Protein AF-A0AAV7NDM8-F1 (afdb_monomer_lite)

Organism: Pleurodeles waltl (NCBI:txid8319)

Sequence (235 aa):
MPGGRSSHKNSGKPARQLLFSEALLQTKGAPPTLAAQPSATHHDMADSAQESTMDCVLQEISAVGRRLEGMDSAMVSLTAETKSIRMEIASFQTRVLGLEQLGSKVEAHASSFQERAQELLFLRSKLTDLEDRSRRDNVRFIGFPENIEGESLHRFLRDTLPRLTGITFEPPLEFQRAHRLGPRRPGTDIRPIVYSLPSSPYTSPPTYTESTYTRSLPAGWTHNSNIGRLLQGNQ

Structure (mmCIF, N/CA/C/O backbone):
data_AF-A0AAV7NDM8-F1
#
_entry.id   AF-A0AAV7NDM8-F1
#
loop_
_atom_site.group_PDB
_atom_site.id
_atom_site.type_symbol
_atom_site.label_atom_id
_atom_site.label_alt_id
_atom_site.label_comp_id
_atom_site.label_asym_id
_atom_site.label_entity_id
_atom_site.label_seq_id
_atom_site.pdbx_PDB_ins_code
_atom_site.Cartn_x
_atom_site.Cartn_y
_atom_site.Cartn_z
_atom_site.occupancy
_atom_site.B_iso_or_equiv
_atom_site.auth_seq_id
_atom_site.auth_comp_id
_atom_site.auth_asym_id
_atom_site.auth_atom_id
_atom_site.pdbx_PDB_model_num
ATOM 1 N N . MET A 1 1 ? -52.342 -2.709 -20.274 1.00 43.53 1 MET A N 1
ATOM 2 C CA . MET A 1 1 ? -52.655 -3.348 -18.979 1.00 43.53 1 MET A CA 1
ATOM 3 C C . MET A 1 1 ? -51.798 -2.704 -17.893 1.00 43.53 1 MET A C 1
ATOM 5 O O . MET A 1 1 ? -50.602 -2.962 -17.877 1.00 43.53 1 MET A O 1
ATOM 9 N N . PRO A 1 2 ? -52.358 -1.798 -17.073 1.00 48.53 2 PRO A N 1
ATOM 10 C CA . PRO A 1 2 ? -51.717 -1.236 -15.884 1.00 48.53 2 PRO A CA 1
ATOM 11 C C . PRO A 1 2 ? -52.275 -1.863 -14.586 1.00 48.53 2 PRO A C 1
ATOM 13 O O . PRO A 1 2 ? -53.403 -2.346 -14.569 1.00 48.53 2 PRO A O 1
ATOM 16 N N . GLY A 1 3 ? -51.520 -1.792 -13.486 1.00 35.50 3 GLY A N 1
ATOM 17 C CA . GLY A 1 3 ? -51.991 -2.111 -12.126 1.00 35.50 3 GLY A CA 1
ATOM 18 C C . GLY A 1 3 ? -50.861 -2.693 -11.265 1.00 35.50 3 GLY A C 1
ATOM 19 O O . GLY A 1 3 ? -50.191 -3.611 -11.703 1.00 35.50 3 GLY A O 1
ATOM 20 N N . GLY A 1 4 ? -50.547 -2.214 -10.064 1.00 37.75 4 GLY A N 1
ATOM 21 C CA . GLY A 1 4 ? -51.230 -1.237 -9.234 1.00 37.75 4 GLY A CA 1
ATOM 22 C C . GLY A 1 4 ? -50.294 -0.657 -8.171 1.00 37.75 4 GLY A C 1
ATOM 23 O O . GLY A 1 4 ? -49.279 -1.237 -7.796 1.00 37.75 4 GLY A O 1
ATOM 24 N N . ARG A 1 5 ? -50.667 0.544 -7.733 1.00 41.78 5 ARG A N 1
ATOM 25 C CA . ARG A 1 5 ? -50.110 1.293 -6.607 1.00 41.78 5 ARG A CA 1
ATOM 26 C C . ARG A 1 5 ? -50.511 0.635 -5.285 1.00 41.78 5 ARG A C 1
ATOM 28 O O . ARG A 1 5 ? -51.633 0.153 -5.171 1.00 41.78 5 ARG A O 1
ATOM 35 N N . SER A 1 6 ? -49.690 0.797 -4.250 1.00 43.91 6 SER A N 1
ATOM 36 C CA . SER A 1 6 ? -50.209 0.944 -2.888 1.00 43.91 6 SER A CA 1
ATOM 37 C C . SER A 1 6 ? -49.439 2.031 -2.143 1.00 43.91 6 SER A C 1
ATOM 39 O O . SER A 1 6 ? -48.222 1.978 -1.992 1.00 43.91 6 SER A O 1
ATOM 41 N N . SER A 1 7 ? -50.187 3.060 -1.750 1.00 40.53 7 SER A N 1
ATOM 42 C CA . SER A 1 7 ? -49.797 4.169 -0.884 1.00 40.53 7 SER A CA 1
ATOM 43 C C . SER A 1 7 ? -50.123 3.826 0.564 1.00 40.53 7 SER A C 1
ATOM 45 O O . SER A 1 7 ? -51.248 3.408 0.797 1.00 40.53 7 SER A O 1
ATOM 47 N N . HIS A 1 8 ? -49.256 4.151 1.526 1.00 39.31 8 HIS A N 1
ATOM 48 C CA . HIS A 1 8 ? -49.606 4.472 2.927 1.00 39.31 8 HIS A CA 1
ATOM 49 C C . HIS A 1 8 ? -48.626 5.573 3.385 1.00 39.31 8 HIS A C 1
ATOM 51 O O . HIS A 1 8 ? -47.429 5.336 3.471 1.00 39.31 8 HIS A O 1
ATOM 57 N N . LYS A 1 9 ? -48.994 6.857 3.273 1.00 41.88 9 LYS A N 1
ATOM 58 C CA . LYS A 1 9 ? -49.616 7.737 4.290 1.00 41.88 9 LYS A CA 1
ATOM 59 C C . LYS A 1 9 ? -48.803 7.915 5.588 1.00 41.88 9 LYS A C 1
ATOM 61 O O . LYS A 1 9 ? -48.808 7.056 6.454 1.00 41.88 9 LYS A O 1
ATOM 66 N N . ASN A 1 10 ? -48.186 9.102 5.670 1.00 35.22 10 ASN A N 1
ATOM 67 C CA . ASN A 1 10 ? -48.024 10.015 6.813 1.00 35.22 10 ASN A CA 1
ATOM 68 C C . ASN A 1 10 ? -48.324 9.486 8.224 1.00 35.22 10 ASN A C 1
ATOM 70 O O . ASN A 1 10 ? -49.464 9.147 8.513 1.00 35.22 10 ASN A O 1
ATOM 74 N N . SER A 1 11 ? -47.412 9.764 9.159 1.00 37.59 11 SER A N 1
ATOM 75 C CA . SER A 1 11 ? -47.560 10.964 10.003 1.00 37.59 11 SER A CA 1
ATOM 76 C C . SER A 1 11 ? -46.362 11.127 10.936 1.00 37.59 11 SER A C 1
ATOM 78 O O . SER A 1 11 ? -46.101 10.259 11.767 1.00 37.59 11 SER A O 1
ATOM 80 N N . GLY A 1 12 ? -45.671 12.262 10.829 1.00 39.38 12 GLY A N 1
ATOM 81 C CA . GLY A 1 12 ? -44.779 12.729 11.881 1.00 39.38 12 GLY A CA 1
ATOM 82 C C . GLY A 1 12 ? -45.563 13.033 13.157 1.00 39.38 12 GLY A C 1
ATOM 83 O O . GLY A 1 12 ? -46.676 13.560 13.105 1.00 39.38 12 GLY A O 1
ATOM 84 N N . LYS A 1 13 ? -44.966 12.720 14.306 1.00 44.12 13 LYS A N 1
ATOM 85 C CA . LYS A 1 13 ? -45.339 13.307 15.593 1.00 44.12 13 LYS A CA 1
ATOM 86 C C . LYS A 1 13 ? -44.065 13.724 16.335 1.00 44.12 13 LYS A C 1
ATOM 88 O O . LYS A 1 13 ? -43.151 12.908 16.435 1.00 44.12 13 LYS A O 1
ATOM 93 N N . PRO A 1 14 ? -43.991 14.977 16.813 1.00 43.12 14 PRO A N 1
ATOM 94 C CA . PRO A 1 14 ? -42.848 15.501 17.541 1.00 43.12 14 PRO A CA 1
ATOM 95 C C . PRO A 1 14 ? -42.921 15.181 19.040 1.00 43.12 14 PRO A C 1
ATOM 97 O O . PRO A 1 14 ? -43.962 14.786 19.572 1.00 43.12 14 PRO A O 1
ATOM 100 N N . ALA A 1 15 ? -41.776 15.393 19.689 1.00 43.66 15 ALA A N 1
ATOM 101 C CA . ALA A 1 15 ? -41.533 15.332 21.122 1.00 43.66 15 ALA A CA 1
ATOM 102 C C . ALA A 1 15 ? -42.652 15.979 21.958 1.00 43.66 15 ALA A C 1
ATOM 104 O O . ALA A 1 15 ? -43.051 17.118 21.709 1.00 43.66 15 ALA A O 1
ATOM 105 N N . ARG A 1 16 ? -43.120 15.265 22.988 1.00 40.62 16 ARG A N 1
ATOM 106 C CA . ARG A 1 16 ? -43.981 15.822 24.035 1.00 40.62 16 ARG A CA 1
ATOM 107 C C . ARG A 1 16 ? -43.181 16.002 25.318 1.00 40.62 16 ARG A C 1
ATOM 109 O O . ARG A 1 16 ? -42.725 15.038 25.923 1.00 40.62 16 ARG A O 1
ATOM 116 N N . GLN A 1 17 ? -43.031 17.274 25.668 1.00 41.19 17 GLN A N 1
ATOM 117 C CA . GLN A 1 17 ? -42.567 17.808 26.941 1.00 41.19 17 GLN A CA 1
ATOM 118 C C . GLN A 1 17 ? -43.332 17.188 28.116 1.00 41.19 17 GLN A C 1
ATOM 120 O O . GLN A 1 17 ? -44.559 17.093 28.087 1.00 41.19 17 GLN A O 1
ATOM 125 N N . LEU A 1 18 ? -42.594 16.814 29.159 1.00 43.03 18 LEU A N 1
ATOM 126 C CA . LEU A 1 18 ? -43.138 16.526 30.480 1.00 43.03 18 LEU A CA 1
ATOM 127 C C . LEU A 1 18 ? -43.357 17.862 31.202 1.00 43.03 18 LEU A C 1
ATOM 129 O O . LEU A 1 18 ? -42.396 18.535 31.565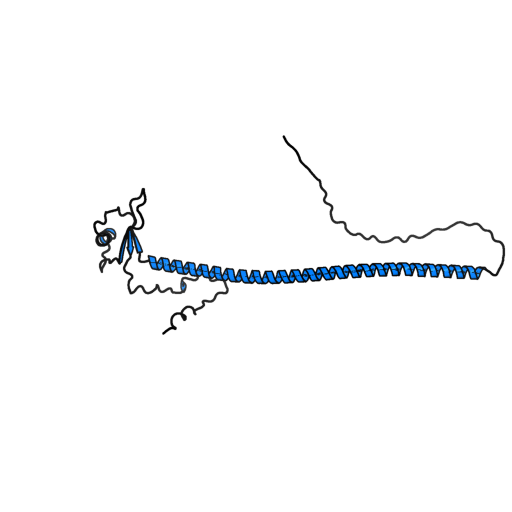 1.00 43.03 18 LEU A O 1
ATOM 133 N N . LEU A 1 19 ? -44.619 18.246 31.384 1.00 39.28 19 LEU A N 1
ATOM 134 C CA . LEU A 1 19 ? -45.040 19.292 32.314 1.00 39.28 19 LEU A CA 1
ATOM 135 C C . LEU A 1 19 ? -45.737 18.598 33.487 1.00 39.28 19 LEU A C 1
ATOM 137 O O . LEU A 1 19 ? -46.829 18.058 33.327 1.00 39.28 19 LEU A O 1
ATOM 141 N N . PHE A 1 20 ? -45.084 18.584 34.646 1.00 34.47 20 PHE A N 1
ATOM 142 C CA . PHE A 1 20 ? -45.714 18.260 35.924 1.00 34.47 20 PHE A CA 1
ATOM 143 C C . PHE A 1 20 ? -46.275 19.569 36.486 1.00 34.47 20 PHE A C 1
ATOM 145 O O . PHE A 1 20 ? -45.511 20.496 36.750 1.00 34.47 20 PHE A O 1
ATOM 152 N N . SER A 1 21 ? -47.599 19.671 36.609 1.00 38.16 21 SER A N 1
ATOM 153 C CA . SER A 1 21 ? -48.271 20.815 37.228 1.00 38.16 21 SER A CA 1
ATOM 154 C C . SER A 1 21 ? -48.671 20.504 38.667 1.00 38.16 21 SER A C 1
ATOM 156 O O . SER A 1 21 ? -49.247 19.459 38.966 1.00 38.16 21 SER A O 1
ATOM 158 N N . GLU A 1 22 ? -48.344 21.467 39.513 1.00 35.31 22 GLU A N 1
ATOM 159 C CA . GLU A 1 22 ? -48.543 21.583 40.949 1.00 35.31 22 GLU A CA 1
ATOM 160 C C . GLU A 1 22 ? -50.007 21.912 41.327 1.00 35.31 22 GLU A C 1
ATOM 162 O O . GLU A 1 22 ? -50.731 22.527 40.547 1.00 35.31 22 GLU A O 1
ATOM 167 N N . ALA A 1 23 ? -50.361 21.574 42.574 1.00 35.81 23 ALA A N 1
ATOM 168 C CA . ALA A 1 23 ? -51.402 22.164 43.431 1.00 35.81 23 ALA A CA 1
ATOM 169 C C . ALA A 1 23 ? -52.905 21.924 43.147 1.00 35.81 23 ALA A C 1
ATOM 171 O O . ALA A 1 23 ? -53.469 22.400 42.167 1.00 35.81 23 ALA A O 1
ATOM 172 N N . LEU A 1 24 ? -53.602 21.372 44.158 1.00 33.44 24 LEU A N 1
ATOM 173 C CA . LEU A 1 24 ? -54.876 21.940 44.624 1.00 33.44 24 LEU A CA 1
ATOM 174 C C . LEU A 1 24 ? -55.158 21.589 46.103 1.00 33.44 24 LEU A C 1
ATOM 176 O O . LEU A 1 24 ? -55.520 20.466 46.444 1.00 33.44 24 LEU A O 1
ATOM 180 N N . LEU A 1 25 ? -55.014 22.589 46.975 1.00 44.78 25 LEU A N 1
ATOM 181 C CA . LEU A 1 25 ? -55.728 22.711 48.248 1.00 44.78 25 LEU A CA 1
ATOM 182 C C . LEU A 1 25 ? -56.995 23.523 47.970 1.00 44.78 25 LEU A C 1
ATOM 184 O O . LEU A 1 25 ? -56.895 24.601 47.384 1.00 44.78 25 LEU A O 1
ATOM 188 N N . GLN A 1 26 ? -58.157 23.077 48.446 1.00 37.06 26 GLN A N 1
ATOM 189 C CA . GLN A 1 26 ? -59.315 23.956 48.602 1.00 37.06 26 GLN A CA 1
ATOM 190 C C . GLN A 1 26 ? -60.173 23.551 49.797 1.00 37.06 26 GLN A C 1
ATOM 192 O O . GLN A 1 26 ? -60.376 22.381 50.106 1.00 37.06 26 GLN A O 1
ATOM 197 N N . THR A 1 27 ? -60.599 24.592 50.497 1.00 41.53 27 THR A N 1
ATOM 198 C CA . THR A 1 27 ? -61.272 24.620 51.787 1.00 41.53 27 THR A CA 1
ATOM 199 C C . THR A 1 27 ? -62.759 24.954 51.603 1.00 41.53 27 THR A C 1
ATOM 201 O O . THR A 1 27 ? -63.140 25.511 50.574 1.00 41.53 27 THR A O 1
ATOM 204 N N . LYS A 1 28 ? -63.523 24.783 52.700 1.00 33.81 28 LYS A N 1
ATOM 205 C CA . LYS A 1 28 ? -64.607 25.671 53.197 1.00 33.81 28 LYS A CA 1
ATOM 206 C C . LYS A 1 28 ? -66.080 25.270 52.935 1.00 33.81 28 LYS A C 1
ATOM 208 O O . LYS A 1 28 ? -66.512 25.185 51.795 1.00 33.81 28 LYS A O 1
ATOM 213 N N . GLY A 1 29 ? -66.871 25.226 54.026 1.00 32.53 29 GLY A N 1
ATOM 214 C CA . GLY A 1 29 ? -68.300 25.615 54.053 1.00 32.53 29 GLY A CA 1
ATOM 215 C C . GLY A 1 29 ? -69.292 24.654 54.746 1.00 32.53 29 GLY A C 1
ATOM 216 O O . GLY A 1 29 ? -69.508 23.555 54.262 1.00 32.53 29 GLY A O 1
ATOM 217 N N . ALA A 1 30 ? -69.950 25.107 55.823 1.00 33.97 30 ALA A N 1
ATOM 218 C CA . ALA A 1 30 ? -71.084 24.496 56.568 1.00 33.97 30 ALA A CA 1
ATOM 219 C C . ALA A 1 30 ? -72.256 25.525 56.657 1.00 33.97 30 ALA A C 1
ATOM 221 O O . ALA A 1 30 ? -72.004 26.659 56.239 1.00 33.97 30 ALA A O 1
ATOM 222 N N . PRO A 1 31 ? -73.422 25.325 57.343 1.00 59.59 31 PRO A N 1
ATOM 223 C CA . PRO A 1 31 ? -74.374 24.200 57.561 1.00 59.59 31 PRO A CA 1
ATOM 224 C C . PRO A 1 31 ? -75.850 24.602 57.164 1.00 59.59 31 PRO A C 1
ATOM 226 O O . PRO A 1 31 ? -75.995 25.572 56.417 1.00 59.59 31 PRO A O 1
ATOM 229 N N . PRO A 1 32 ? -76.954 23.924 57.610 1.00 50.56 32 PRO A N 1
ATOM 230 C CA . PRO A 1 32 ? -77.637 24.354 58.854 1.00 50.56 32 PRO A CA 1
ATOM 231 C C . PRO A 1 32 ? -78.388 23.285 59.713 1.00 50.56 32 PRO A C 1
ATOM 233 O O . PRO A 1 32 ? -78.672 22.165 59.307 1.00 50.56 32 PRO A O 1
ATOM 236 N N . THR A 1 33 ? -78.696 23.763 60.925 1.00 36.22 33 THR A N 1
ATOM 237 C CA . THR A 1 33 ? -79.413 23.353 62.158 1.00 36.22 33 THR A CA 1
ATOM 238 C C . THR A 1 33 ? -80.788 22.650 62.083 1.00 36.22 33 THR A C 1
ATOM 240 O O . THR A 1 33 ? -81.654 23.120 61.354 1.00 36.22 33 THR A O 1
ATOM 243 N N . LEU A 1 34 ? -81.060 21.677 62.983 1.00 33.22 34 LEU A N 1
ATOM 244 C CA . LEU A 1 34 ? -82.181 21.689 63.965 1.00 33.22 34 LEU A CA 1
ATOM 245 C C . LEU A 1 34 ? -82.166 20.486 64.934 1.00 33.22 34 LEU A C 1
ATOM 247 O O . LEU A 1 34 ? -81.683 19.405 64.623 1.00 33.22 34 LEU A O 1
ATOM 251 N N . ALA A 1 35 ? -82.649 20.757 66.145 1.00 34.19 35 ALA A N 1
ATOM 252 C CA . ALA A 1 35 ? -82.434 20.037 67.394 1.00 34.19 35 ALA A CA 1
ATOM 253 C C . ALA A 1 35 ? -83.427 18.896 67.674 1.00 34.19 35 ALA A C 1
ATOM 255 O O . ALA A 1 35 ? -84.591 19.001 67.301 1.00 34.19 35 ALA A O 1
ATOM 256 N N . ALA A 1 36 ? -82.989 17.897 68.452 1.00 32.22 36 ALA A N 1
ATOM 257 C CA . ALA A 1 36 ? -83.784 17.202 69.476 1.00 32.22 36 ALA A CA 1
ATOM 258 C C . ALA A 1 36 ? -82.885 16.248 70.296 1.00 32.22 36 ALA A C 1
ATOM 260 O O . ALA A 1 36 ? -82.286 15.332 69.742 1.00 32.22 36 ALA A O 1
ATOM 261 N N . GLN A 1 37 ? -82.807 16.448 71.615 1.00 35.28 37 GLN A N 1
ATOM 262 C CA . GLN A 1 37 ? -82.485 15.392 72.590 1.00 35.28 37 GLN A CA 1
ATOM 263 C C . GLN A 1 37 ? -83.801 14.920 73.235 1.00 35.28 37 GLN A C 1
ATOM 265 O O . GLN A 1 37 ? -84.759 15.698 73.279 1.00 35.28 37 GLN A O 1
ATOM 270 N N . PRO A 1 38 ? -83.856 13.685 73.763 1.00 44.50 38 PRO A N 1
ATOM 271 C CA . PRO A 1 38 ? -83.725 13.578 75.217 1.00 44.50 38 PRO A CA 1
ATOM 272 C C . PRO A 1 38 ? -82.896 12.376 75.718 1.00 44.50 38 PRO A C 1
ATOM 274 O O . PRO A 1 38 ? -82.966 11.272 75.196 1.00 44.50 38 PRO A O 1
ATOM 277 N N . SER A 1 39 ? -82.184 12.642 76.816 1.00 31.95 39 SER A N 1
ATOM 278 C CA . SER A 1 39 ? -82.134 11.835 78.047 1.00 31.95 39 SER A CA 1
ATOM 279 C C . SER A 1 39 ? -81.567 10.404 78.033 1.00 31.95 39 SER A C 1
ATOM 281 O O . SER A 1 39 ? -82.275 9.428 77.828 1.00 31.95 39 SER A O 1
ATOM 283 N N . ALA A 1 40 ? -80.307 10.330 78.471 1.00 36.25 40 ALA A N 1
ATOM 284 C CA . ALA A 1 40 ? -79.800 9.492 79.566 1.00 36.25 40 ALA A CA 1
ATOM 285 C C . ALA A 1 40 ? -80.129 7.982 79.598 1.00 36.25 40 ALA A C 1
ATOM 287 O O . ALA A 1 40 ? -81.069 7.548 80.256 1.00 36.25 40 ALA A O 1
ATOM 288 N N . THR A 1 41 ? -79.167 7.189 79.123 1.00 38.47 41 THR A N 1
ATOM 289 C CA . THR A 1 41 ? -78.639 6.025 79.857 1.00 38.47 41 THR A CA 1
ATOM 290 C C . THR A 1 41 ? -77.115 6.104 79.838 1.00 38.47 41 THR A C 1
ATOM 292 O O . THR A 1 41 ? -76.486 6.222 78.791 1.00 38.47 41 THR A O 1
ATOM 295 N N . HIS A 1 42 ? -76.530 6.143 81.027 1.00 44.78 42 HIS A N 1
ATOM 296 C CA . HIS A 1 42 ? -75.179 6.607 81.308 1.00 44.78 42 HIS A CA 1
ATOM 297 C C . HIS A 1 42 ? -74.304 5.396 81.675 1.00 44.78 42 HIS A C 1
ATOM 299 O O . HIS A 1 42 ? -74.069 5.196 82.861 1.00 44.78 42 HIS A O 1
ATOM 305 N N . HIS A 1 43 ? -73.863 4.575 80.703 1.00 42.25 43 HIS A N 1
ATOM 306 C CA . HIS A 1 43 ? -72.710 3.661 80.901 1.00 42.25 43 HIS A CA 1
ATOM 307 C C . HIS A 1 43 ? -72.016 3.066 79.647 1.00 42.25 43 HIS A C 1
ATOM 309 O O . HIS A 1 43 ? -70.889 2.621 79.804 1.00 42.25 43 HIS A O 1
ATOM 315 N N . ASP A 1 44 ? -72.566 3.136 78.421 1.00 44.59 44 ASP A N 1
ATOM 316 C CA . ASP A 1 44 ? -71.985 2.408 77.254 1.00 44.59 44 ASP A CA 1
ATOM 317 C C . ASP A 1 44 ? -71.223 3.256 76.202 1.00 44.59 44 ASP A C 1
ATOM 319 O O . ASP A 1 44 ? -70.666 2.723 75.248 1.00 44.59 44 ASP A O 1
ATOM 323 N N . MET A 1 45 ? -71.165 4.587 76.330 1.00 51.00 45 MET A N 1
ATOM 324 C CA . MET A 1 45 ? -70.643 5.473 75.261 1.00 51.00 45 MET A CA 1
ATOM 325 C C . MET A 1 45 ? -69.107 5.626 75.220 1.00 51.00 45 MET A C 1
ATOM 327 O O . MET A 1 45 ? -68.574 6.169 74.253 1.00 51.00 45 MET A O 1
ATOM 331 N N . ALA A 1 46 ? -68.387 5.198 76.263 1.00 53.09 46 ALA A N 1
ATOM 332 C CA . ALA A 1 46 ? -66.921 5.275 76.302 1.00 53.09 46 ALA A CA 1
ATOM 333 C C . ALA A 1 46 ? -66.259 4.085 75.584 1.00 53.09 46 ALA A C 1
ATOM 335 O O . ALA A 1 46 ? -65.251 4.270 74.903 1.00 53.09 46 ALA A O 1
ATOM 336 N N . ASP A 1 47 ? -66.879 2.903 75.658 1.00 51.09 47 ASP A N 1
ATOM 337 C CA . ASP A 1 47 ? -66.355 1.665 75.072 1.00 51.09 47 ASP A CA 1
ATOM 338 C C . ASP A 1 47 ? -66.500 1.667 73.536 1.00 51.09 47 ASP A C 1
ATOM 340 O O . ASP A 1 47 ? -65.546 1.379 72.818 1.00 51.09 47 ASP A O 1
ATOM 344 N N . SER A 1 48 ? -67.626 2.164 72.997 1.00 55.97 48 SER A N 1
ATOM 345 C CA . SER A 1 48 ? -67.855 2.261 71.541 1.00 55.97 48 SER A CA 1
ATOM 346 C C . SER A 1 48 ? -66.953 3.283 70.829 1.00 55.97 48 SER A C 1
ATOM 348 O O . SER A 1 48 ? -66.672 3.163 69.636 1.00 55.97 48 SER A O 1
ATOM 350 N N . ALA A 1 49 ? -66.509 4.326 71.540 1.00 59.62 49 ALA A N 1
ATOM 351 C CA . ALA A 1 49 ? -65.573 5.316 71.007 1.00 59.62 49 ALA A CA 1
ATOM 352 C C . ALA A 1 49 ? -64.134 4.775 70.994 1.00 59.62 49 ALA A C 1
ATOM 354 O O . ALA A 1 49 ? -63.396 5.022 70.039 1.00 59.62 49 ALA A O 1
ATOM 355 N N . GLN A 1 50 ? -63.750 3.997 72.013 1.00 60.69 50 GLN A N 1
ATOM 356 C CA . GLN A 1 50 ? -62.467 3.294 72.045 1.00 60.69 50 GLN A CA 1
ATOM 357 C C . GLN A 1 50 ? -62.405 2.191 70.974 1.00 60.69 50 GLN A C 1
ATOM 359 O O . GLN A 1 50 ? -61.398 2.093 70.270 1.00 60.69 50 GLN A O 1
ATOM 364 N N . GLU A 1 51 ? -63.496 1.450 70.764 1.00 60.25 51 GLU A N 1
ATOM 365 C CA . GLU A 1 51 ? -63.629 0.427 69.716 1.00 60.25 51 GLU A CA 1
ATOM 366 C C . GLU A 1 51 ? -63.525 1.037 68.301 1.00 60.25 51 GLU A C 1
ATOM 368 O O . GLU A 1 51 ? -62.735 0.577 67.478 1.00 60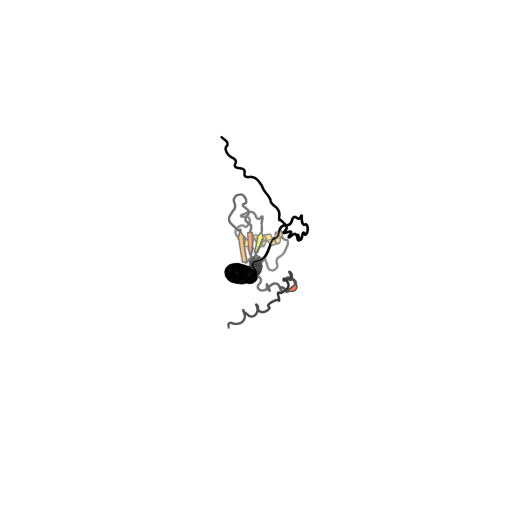.25 51 GLU A O 1
ATOM 373 N N . SER A 1 52 ? -64.177 2.183 68.056 1.00 77.00 52 SER A N 1
ATOM 374 C CA . SER A 1 52 ? -64.062 2.942 66.797 1.00 77.00 52 SER A CA 1
ATOM 375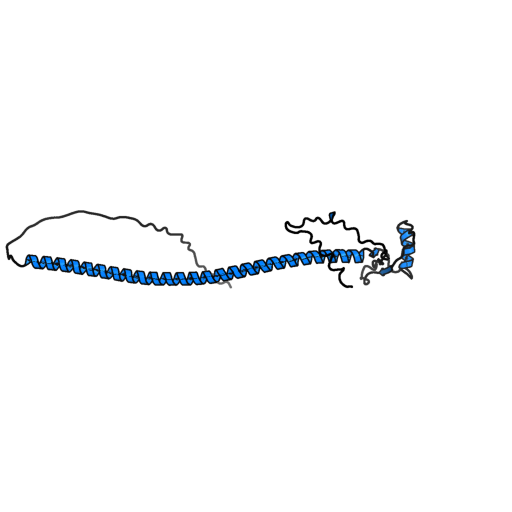 C C . SER A 1 52 ? -62.646 3.474 66.521 1.00 77.00 52 SER A C 1
ATOM 377 O O . SER A 1 52 ? -62.183 3.452 65.376 1.00 77.00 52 SER A O 1
ATOM 379 N N . THR A 1 53 ? -61.930 3.952 67.546 1.00 82.31 53 THR A N 1
ATOM 380 C CA . THR A 1 53 ? -60.533 4.388 67.380 1.00 82.31 53 THR A CA 1
ATOM 381 C C . THR A 1 53 ? -59.584 3.222 67.112 1.00 82.31 53 THR A C 1
ATOM 383 O O . THR A 1 53 ? -58.664 3.370 66.307 1.00 82.31 53 THR A O 1
ATOM 386 N N . MET A 1 54 ? -59.824 2.058 67.725 1.00 85.38 54 MET A N 1
ATOM 387 C CA . MET A 1 54 ? -59.066 0.833 67.462 1.00 85.38 54 MET A CA 1
ATOM 388 C C . MET A 1 54 ? -59.252 0.376 66.009 1.00 85.38 54 MET A C 1
ATOM 390 O O . MET A 1 54 ? -58.264 0.105 65.326 1.00 85.38 54 MET A O 1
ATOM 394 N N . ASP A 1 55 ? -60.490 0.375 65.506 1.00 85.75 55 ASP A N 1
ATOM 395 C CA . ASP A 1 55 ? -60.800 0.031 64.113 1.00 85.75 55 ASP A CA 1
ATOM 396 C C . ASP A 1 55 ? -60.117 0.974 63.113 1.00 85.75 55 ASP A C 1
ATOM 398 O O . ASP A 1 55 ? -59.562 0.528 62.106 1.00 85.75 55 ASP A O 1
ATOM 402 N N . CYS A 1 56 ? -60.076 2.275 63.415 1.00 88.12 56 CYS A N 1
ATOM 403 C CA . CYS A 1 56 ? -59.369 3.264 62.600 1.00 88.12 56 CYS A CA 1
ATOM 404 C C . CYS A 1 56 ? -57.854 2.981 62.536 1.00 88.12 56 CYS A C 1
ATOM 406 O O . CYS A 1 56 ? -57.254 2.992 61.458 1.00 88.12 56 CYS A O 1
ATOM 408 N N . VAL A 1 57 ? -57.236 2.652 63.675 1.00 89.81 57 VAL A N 1
ATOM 409 C CA . VAL A 1 57 ? -55.809 2.296 63.748 1.00 89.81 57 VAL A CA 1
ATOM 410 C C . VAL A 1 57 ? -55.522 0.989 63.001 1.00 89.81 57 VAL A C 1
ATOM 412 O O . VAL A 1 57 ? -54.551 0.918 62.248 1.00 89.81 57 VAL A O 1
ATOM 415 N N . LEU A 1 58 ? -56.370 -0.034 63.139 1.00 90.75 58 LEU A N 1
ATOM 416 C CA . LEU A 1 58 ? -56.246 -1.289 62.386 1.00 90.75 58 LEU A CA 1
ATOM 417 C C . LEU A 1 58 ? -56.374 -1.057 60.874 1.00 90.75 58 LEU A C 1
ATOM 419 O O . LEU A 1 58 ? -55.633 -1.649 60.081 1.00 90.75 58 LEU A O 1
ATOM 423 N N . GLN A 1 59 ? -57.263 -0.152 60.463 1.00 91.00 59 GLN A N 1
ATOM 424 C CA . GLN A 1 59 ? -57.425 0.226 59.066 1.00 91.00 59 GLN A CA 1
ATOM 425 C C . GLN A 1 59 ? -56.184 0.948 58.520 1.00 91.00 59 GLN A C 1
ATOM 427 O O . GLN A 1 59 ? -55.736 0.610 57.419 1.00 91.00 59 GLN A O 1
ATOM 432 N N . GLU A 1 60 ? -55.578 1.863 59.280 1.00 92.75 60 GLU A N 1
ATOM 433 C CA . GLU A 1 60 ? -54.301 2.494 58.918 1.00 92.75 60 GLU A CA 1
ATOM 434 C C . GLU A 1 60 ? -53.148 1.487 58.846 1.00 92.75 60 GLU A C 1
ATOM 436 O O . GLU A 1 60 ? -52.415 1.478 57.856 1.00 92.75 60 GLU A O 1
ATOM 441 N N . ILE A 1 61 ? -53.015 0.587 59.825 1.00 93.44 61 ILE A N 1
ATOM 442 C CA . ILE A 1 61 ? -51.995 -0.475 59.812 1.00 93.44 61 ILE A CA 1
ATOM 443 C C . ILE A 1 61 ? -52.156 -1.345 58.560 1.00 93.44 61 ILE A C 1
ATOM 445 O O . ILE A 1 61 ? -51.172 -1.636 57.876 1.00 93.44 61 ILE A O 1
ATOM 449 N N . SER A 1 62 ? -53.393 -1.694 58.188 1.00 92.44 62 SER A N 1
ATOM 450 C CA . SER A 1 62 ? -53.662 -2.436 56.950 1.00 92.44 62 SER A CA 1
ATOM 451 C C . SER A 1 62 ? -53.270 -1.642 55.695 1.00 92.44 62 SER A C 1
ATOM 453 O O . SER A 1 62 ? -52.776 -2.211 54.721 1.00 92.44 62 SER A O 1
ATOM 455 N N . ALA A 1 63 ? -53.467 -0.319 55.700 1.00 93.69 63 ALA A N 1
ATOM 456 C CA . ALA A 1 63 ? -53.094 0.552 54.592 1.00 93.69 63 ALA A CA 1
ATOM 457 C C . ALA A 1 63 ? -51.571 0.686 54.465 1.00 93.69 63 ALA A C 1
ATOM 459 O O . ALA A 1 63 ? -51.049 0.666 53.350 1.00 93.69 63 ALA A O 1
ATOM 460 N N . VAL A 1 64 ? -50.856 0.764 55.590 1.00 94.62 64 VAL A N 1
ATOM 461 C CA . VAL A 1 64 ? -49.389 0.717 55.632 1.00 94.62 64 VAL A CA 1
ATOM 462 C C . VAL A 1 64 ? -48.881 -0.630 55.117 1.00 94.62 64 VAL A C 1
ATOM 464 O O . VAL A 1 64 ? -47.978 -0.635 54.284 1.00 94.62 64 VAL A O 1
ATOM 467 N N . GLY A 1 65 ? -49.503 -1.747 55.510 1.00 95.19 65 GLY A N 1
ATOM 468 C CA . GLY A 1 65 ? -49.180 -3.083 54.993 1.00 95.19 65 GLY A CA 1
ATOM 469 C C . GLY A 1 65 ? -49.273 -3.158 53.466 1.00 95.19 65 GLY A C 1
ATOM 470 O O . GLY A 1 65 ? -48.299 -3.507 52.807 1.00 95.19 65 GLY A O 1
ATOM 471 N N . ARG A 1 66 ? -50.386 -2.686 52.884 1.00 94.50 66 ARG A N 1
ATOM 472 C CA . ARG A 1 66 ? -50.557 -2.623 51.418 1.00 94.50 66 ARG A CA 1
ATOM 473 C C . ARG A 1 66 ? -49.508 -1.742 50.726 1.00 94.50 66 ARG A C 1
ATOM 475 O O . ARG A 1 66 ? -49.073 -2.047 49.618 1.00 94.50 66 ARG A O 1
ATOM 482 N N . ARG A 1 67 ? -49.098 -0.631 51.352 1.00 96.00 67 ARG A N 1
ATOM 483 C CA . ARG A 1 67 ? -48.042 0.247 50.810 1.00 96.00 67 ARG A CA 1
ATOM 484 C C . ARG A 1 67 ? -46.666 -0.417 50.858 1.00 96.00 67 ARG A C 1
ATOM 486 O O . ARG A 1 67 ? -45.910 -0.253 49.904 1.00 96.00 67 ARG A O 1
ATOM 493 N N . LEU A 1 68 ? -46.358 -1.150 51.929 1.00 95.81 68 LEU A N 1
ATOM 494 C CA . LEU A 1 68 ? -45.118 -1.919 52.055 1.00 95.81 68 LEU A CA 1
ATOM 495 C C . LEU A 1 68 ? -45.057 -3.041 51.017 1.00 95.81 68 LEU A C 1
ATOM 497 O O . LEU A 1 68 ? -44.064 -3.132 50.309 1.00 95.81 68 LEU A O 1
ATOM 501 N N . GLU A 1 69 ? -46.144 -3.788 50.819 1.00 94.69 69 GLU A N 1
ATOM 502 C CA . GLU A 1 69 ? -46.240 -4.797 49.752 1.00 94.69 69 GLU A CA 1
ATOM 503 C C . GLU A 1 69 ? -46.026 -4.181 48.357 1.00 94.69 69 GLU A C 1
ATOM 505 O O . GLU A 1 69 ? -45.304 -4.728 47.521 1.00 94.69 69 GLU A O 1
ATOM 510 N N . GLY A 1 70 ? -46.606 -3.000 48.106 1.00 95.75 70 GLY A N 1
ATOM 511 C CA . GLY A 1 70 ? -46.378 -2.249 46.870 1.00 95.75 70 GLY A CA 1
ATOM 512 C C . GLY A 1 70 ? -44.919 -1.812 46.691 1.00 95.75 70 GLY A C 1
ATOM 513 O O . GLY A 1 70 ? -44.375 -1.905 45.589 1.00 95.75 70 GLY A O 1
ATOM 514 N N . MET A 1 71 ? -44.263 -1.377 47.771 1.00 96.25 71 MET A N 1
ATOM 515 C CA . MET A 1 71 ? -42.833 -1.057 47.776 1.00 96.25 71 MET A CA 1
ATOM 516 C C . MET A 1 71 ? -41.961 -2.290 47.542 1.00 96.25 71 MET A C 1
ATOM 518 O O . MET A 1 71 ? -41.010 -2.202 46.767 1.00 96.25 71 MET A O 1
ATOM 522 N N . ASP A 1 72 ? -42.283 -3.426 48.154 1.00 95.38 72 ASP A N 1
ATOM 523 C CA . ASP A 1 72 ? -41.553 -4.679 47.966 1.00 95.38 72 ASP A CA 1
ATOM 524 C C . ASP A 1 72 ? -41.654 -5.144 46.513 1.00 95.38 72 ASP A C 1
ATOM 526 O O . ASP A 1 72 ? -40.641 -5.466 45.888 1.00 95.38 72 ASP A O 1
ATOM 530 N N . SER A 1 73 ? -42.850 -5.073 45.922 1.00 95.81 73 SER A N 1
ATOM 531 C CA . SER A 1 73 ? -43.041 -5.361 44.500 1.00 95.81 73 SER A CA 1
ATOM 532 C C . SER A 1 73 ? -42.226 -4.416 43.606 1.00 95.81 73 SER A C 1
ATOM 534 O O . SER A 1 73 ? -41.609 -4.865 42.636 1.00 95.81 73 SER A O 1
ATOM 536 N N . ALA A 1 74 ? -42.191 -3.116 43.917 1.00 96.44 74 ALA A N 1
ATOM 537 C CA . ALA A 1 74 ? -41.396 -2.143 43.168 1.00 96.44 74 ALA A CA 1
ATOM 538 C C . ALA A 1 74 ? -39.885 -2.394 43.318 1.00 96.44 74 ALA A C 1
ATOM 540 O O . ALA A 1 74 ? -39.152 -2.335 42.330 1.00 96.44 74 ALA A O 1
ATOM 541 N N . MET A 1 75 ? -39.416 -2.739 44.522 1.00 97.25 75 MET A N 1
ATOM 542 C CA . MET A 1 75 ? -38.023 -3.118 44.760 1.00 97.25 75 MET A CA 1
ATOM 543 C C . MET A 1 75 ? -37.646 -4.369 43.970 1.00 97.25 75 MET A C 1
ATOM 545 O O . MET A 1 75 ? -36.600 -4.380 43.323 1.00 97.25 75 MET A O 1
ATOM 549 N N . VAL A 1 76 ? -38.500 -5.394 43.939 1.00 96.62 76 VAL A N 1
ATOM 550 C CA . VAL A 1 76 ? -38.261 -6.590 43.119 1.00 96.62 76 VAL A CA 1
ATOM 551 C C . VAL A 1 76 ? -38.145 -6.218 41.637 1.00 96.62 76 VAL A C 1
ATOM 553 O O . VAL A 1 76 ? -37.178 -6.632 40.993 1.00 96.62 76 VAL A O 1
ATOM 556 N N . SER A 1 77 ? -39.038 -5.373 41.110 1.00 97.50 77 SER A N 1
ATOM 557 C CA . SER A 1 77 ? -38.960 -4.895 39.718 1.00 97.50 77 SER A CA 1
ATOM 558 C C . SER A 1 77 ? -37.647 -4.159 39.428 1.00 97.50 77 SER A C 1
ATOM 560 O O . SER A 1 77 ? -36.932 -4.506 38.489 1.00 97.50 77 SER A O 1
ATOM 562 N N . LEU A 1 78 ? -37.256 -3.210 40.285 1.00 97.44 78 LEU A N 1
ATOM 563 C CA . LEU A 1 78 ? -35.995 -2.475 40.142 1.00 97.44 78 LEU A CA 1
ATOM 564 C C . LEU A 1 78 ? -34.773 -3.400 40.234 1.00 97.44 78 LEU A C 1
ATOM 566 O O . LEU A 1 78 ? -33.795 -3.233 39.501 1.00 97.44 78 LEU A O 1
ATOM 570 N N . THR A 1 79 ? -34.802 -4.422 41.095 1.00 97.06 79 THR A N 1
ATOM 571 C CA . THR A 1 79 ? -33.708 -5.406 41.152 1.00 97.06 79 THR A CA 1
ATOM 572 C C . THR A 1 79 ? -33.613 -6.245 39.876 1.00 97.06 79 THR A C 1
ATOM 574 O O . THR A 1 79 ? -32.511 -6.644 39.493 1.00 97.06 79 THR A O 1
ATOM 577 N N . ALA A 1 80 ? -34.731 -6.502 39.193 1.00 96.81 80 ALA A N 1
ATOM 578 C CA . ALA A 1 80 ? -34.742 -7.187 37.906 1.00 96.81 80 ALA A CA 1
ATOM 579 C C . ALA A 1 80 ? -34.184 -6.289 36.790 1.00 96.81 80 ALA A C 1
ATOM 581 O O . ALA A 1 80 ? -33.283 -6.706 36.061 1.00 96.81 80 ALA A O 1
ATOM 582 N N . GLU A 1 81 ? -34.628 -5.034 36.711 1.00 97.69 81 GLU A N 1
ATOM 583 C CA . GLU A 1 81 ? -34.128 -4.057 35.735 1.00 97.69 81 GLU A CA 1
ATOM 584 C C . GLU A 1 81 ? -32.625 -3.792 35.905 1.00 97.69 81 GLU A C 1
ATOM 586 O O . GLU A 1 81 ? -31.863 -3.850 34.941 1.00 97.69 81 GLU A O 1
ATOM 591 N N . THR A 1 82 ? -32.147 -3.606 37.140 1.00 97.00 82 THR A N 1
ATOM 592 C CA . THR A 1 82 ? -30.708 -3.420 37.421 1.00 97.00 82 THR A CA 1
ATOM 593 C C . THR A 1 82 ? -29.864 -4.657 37.101 1.00 97.00 82 THR A C 1
ATOM 595 O O . THR A 1 82 ? -28.671 -4.533 36.808 1.00 97.00 82 THR A O 1
ATOM 598 N N . LYS A 1 83 ? -30.434 -5.869 37.150 1.00 97.50 83 LYS A N 1
ATOM 599 C CA . LYS A 1 83 ? -29.770 -7.082 36.639 1.00 97.50 83 LYS A CA 1
ATOM 600 C C . LYS A 1 83 ? -29.709 -7.068 35.111 1.00 97.50 83 LYS A C 1
ATOM 602 O O . LYS A 1 83 ? -28.641 -7.338 34.569 1.00 97.50 83 LYS A O 1
ATOM 607 N N . SER A 1 84 ? -30.800 -6.696 34.440 1.00 98.19 84 SER A N 1
ATOM 608 C CA . SER A 1 84 ? -30.847 -6.576 32.976 1.00 98.19 84 SER A CA 1
ATOM 609 C C . SER A 1 84 ? -29.815 -5.573 32.458 1.00 98.19 84 SER A C 1
ATOM 611 O O . SER A 1 84 ? -28.988 -5.915 31.616 1.00 98.19 84 SER A O 1
ATOM 613 N N . ILE A 1 85 ? -29.768 -4.371 33.042 1.00 97.81 85 ILE A N 1
ATOM 614 C CA . ILE A 1 85 ? -28.797 -3.327 32.677 1.00 97.81 85 ILE A CA 1
ATOM 615 C C . ILE A 1 85 ? -27.359 -3.821 32.880 1.00 97.81 85 ILE A C 1
ATOM 617 O O . ILE A 1 85 ? -26.502 -3.600 32.029 1.00 97.81 85 ILE A O 1
ATOM 621 N N . ARG A 1 86 ? -27.072 -4.536 33.978 1.00 97.88 86 ARG A N 1
ATOM 622 C CA . ARG A 1 86 ? -25.738 -5.122 34.199 1.00 97.88 86 ARG A CA 1
ATOM 623 C C . ARG A 1 86 ? -25.350 -6.119 33.110 1.00 97.88 86 ARG A C 1
ATOM 625 O O . ARG A 1 86 ? -24.196 -6.124 32.687 1.00 97.88 86 ARG A O 1
ATOM 632 N N . MET A 1 87 ? -26.290 -6.941 32.649 1.00 97.75 87 MET A N 1
ATOM 633 C CA . MET A 1 87 ? -26.040 -7.876 31.550 1.00 97.75 87 MET A CA 1
ATOM 634 C C . MET A 1 87 ? -25.773 -7.146 30.229 1.00 97.75 87 MET A C 1
ATOM 636 O O . MET A 1 87 ? -24.840 -7.506 29.511 1.00 97.75 87 MET A O 1
ATOM 640 N N . GLU A 1 88 ? -26.541 -6.100 29.924 1.00 97.94 88 GLU A N 1
ATOM 641 C CA . GLU A 1 88 ? -26.316 -5.270 28.735 1.00 97.94 88 GLU A CA 1
ATOM 642 C C . GLU A 1 88 ? -24.955 -4.569 28.777 1.00 97.94 88 GLU A C 1
ATOM 644 O O . GLU A 1 88 ? -24.219 -4.599 27.791 1.00 97.94 88 GLU A O 1
ATOM 649 N N . ILE A 1 89 ? -24.564 -4.018 29.930 1.00 98.19 89 ILE A N 1
ATOM 650 C CA . ILE A 1 89 ? -23.238 -3.417 30.125 1.00 98.19 89 ILE A CA 1
ATOM 651 C C . ILE A 1 89 ? -22.133 -4.449 29.876 1.00 98.19 89 ILE A C 1
ATOM 653 O O . ILE A 1 89 ? -21.185 -4.149 29.153 1.00 98.19 89 ILE A O 1
ATOM 657 N N . ALA A 1 90 ? -22.256 -5.671 30.401 1.00 97.81 90 ALA A N 1
ATOM 658 C CA . ALA A 1 90 ? -21.266 -6.727 30.172 1.00 97.81 90 ALA A CA 1
ATOM 659 C C . ALA A 1 90 ? -21.164 -7.116 28.682 1.00 97.81 90 ALA A C 1
ATOM 661 O O . ALA A 1 90 ? -20.070 -7.323 28.144 1.00 97.81 90 ALA A O 1
ATOM 662 N N . SER A 1 91 ? -22.303 -7.158 27.983 1.00 97.81 91 SER A N 1
ATOM 663 C CA . SER A 1 91 ? -22.343 -7.357 26.532 1.00 97.81 91 SER A CA 1
ATOM 664 C C . SER A 1 91 ? -21.635 -6.223 25.785 1.00 97.81 91 SER A C 1
ATOM 666 O O . SER A 1 91 ? -20.797 -6.480 24.916 1.00 97.81 91 SER A O 1
ATOM 668 N N . PHE A 1 92 ? -21.908 -4.965 26.147 1.00 97.94 92 PHE A N 1
ATOM 669 C CA . PHE A 1 92 ? -21.246 -3.812 25.543 1.00 97.94 92 PHE A CA 1
ATOM 670 C C . PHE A 1 92 ? -19.745 -3.803 25.808 1.00 97.94 92 PHE A C 1
ATOM 672 O O . PHE A 1 92 ? -18.988 -3.593 24.867 1.00 97.94 92 PHE A O 1
ATOM 679 N N . GLN A 1 93 ? -19.303 -4.112 27.026 1.00 98.12 93 GLN A N 1
ATOM 680 C CA . GLN A 1 93 ? -17.882 -4.238 27.354 1.00 98.12 93 GLN A CA 1
ATOM 681 C C . GLN A 1 93 ? -17.193 -5.270 26.455 1.00 98.12 93 GLN A C 1
ATOM 683 O O . GLN A 1 93 ? -16.152 -4.985 25.870 1.00 98.12 93 GLN A O 1
ATOM 688 N N . THR A 1 94 ? -17.814 -6.434 26.255 1.00 97.94 94 THR A N 1
ATOM 689 C CA . THR A 1 94 ? -17.273 -7.482 25.375 1.00 97.94 94 THR A CA 1
ATOM 690 C C . THR A 1 94 ? -17.162 -7.000 23.925 1.00 97.94 94 THR A C 1
ATOM 692 O O . THR A 1 94 ? -16.155 -7.236 23.256 1.00 97.94 94 THR A O 1
ATOM 695 N N . ARG A 1 95 ? -18.178 -6.283 23.430 1.00 97.94 95 ARG A N 1
ATOM 696 C CA . ARG A 1 95 ? -18.172 -5.717 22.072 1.00 97.94 95 ARG A CA 1
ATOM 697 C C . ARG A 1 95 ? -17.122 -4.621 21.905 1.00 97.94 95 ARG A C 1
ATOM 699 O O . ARG A 1 95 ? -16.467 -4.591 20.869 1.00 97.94 95 ARG A O 1
ATOM 706 N N . VAL A 1 96 ? -16.952 -3.750 22.900 1.00 98.12 96 VAL A N 1
ATOM 707 C CA . VAL A 1 96 ? -15.945 -2.678 22.889 1.00 98.12 96 VAL A CA 1
ATOM 708 C C . VAL A 1 96 ? -14.540 -3.270 22.838 1.00 98.12 96 VAL A C 1
ATOM 710 O O . VAL A 1 96 ? -13.782 -2.910 21.945 1.00 98.12 96 VAL A O 1
ATOM 713 N N . LEU A 1 97 ? -14.236 -4.265 23.677 1.00 97.94 97 LEU A N 1
ATOM 714 C CA . LEU A 1 97 ? -12.948 -4.968 23.631 1.00 97.94 97 LEU A CA 1
ATOM 715 C C . LEU A 1 97 ? -12.687 -5.600 22.254 1.00 97.94 97 LEU A C 1
ATOM 717 O O . LEU A 1 97 ? -11.579 -5.524 21.725 1.00 97.94 97 LEU A O 1
ATOM 721 N N . GLY A 1 98 ? -13.715 -6.191 21.635 1.00 98.00 98 GLY A N 1
ATOM 722 C CA . GLY A 1 98 ? -13.612 -6.723 20.274 1.00 98.00 98 GLY A CA 1
ATOM 723 C C . GLY A 1 98 ? -13.304 -5.643 19.230 1.00 98.00 98 GLY A C 1
ATOM 724 O O . GLY A 1 98 ? -12.484 -5.862 18.338 1.00 98.00 98 GLY A O 1
ATOM 725 N N . LEU A 1 99 ? -13.922 -4.465 19.348 1.00 97.62 99 LEU A N 1
ATOM 726 C CA . LEU A 1 99 ? -13.666 -3.330 18.458 1.00 97.62 99 LEU A CA 1
ATOM 727 C C . LEU A 1 99 ? -12.262 -2.750 18.647 1.00 97.62 99 LEU A C 1
ATOM 729 O O . LEU A 1 99 ? -11.605 -2.456 17.654 1.00 97.62 99 LEU A O 1
ATOM 733 N N . GLU A 1 100 ? -11.772 -2.644 19.879 1.00 97.56 100 GLU A N 1
ATOM 734 C CA . GLU A 1 100 ? -10.406 -2.191 20.174 1.00 97.56 100 GLU A CA 1
ATOM 735 C C . GLU A 1 100 ? -9.357 -3.150 19.582 1.00 97.56 100 GLU A C 1
ATOM 737 O O . GLU A 1 100 ? -8.386 -2.731 18.943 1.00 97.56 100 GLU A O 1
ATOM 742 N N . GLN A 1 101 ? -9.588 -4.461 19.697 1.00 97.56 101 GLN A N 1
ATOM 743 C CA . GLN A 1 101 ? -8.740 -5.476 19.066 1.00 97.56 101 GLN A CA 1
ATOM 744 C C . GLN A 1 101 ? -8.767 -5.408 17.535 1.00 97.56 101 GLN A C 1
ATOM 746 O O . GLN A 1 101 ? -7.741 -5.609 16.888 1.00 97.56 101 GLN A O 1
ATOM 751 N N . LEU A 1 102 ? -9.923 -5.144 16.924 1.00 97.19 102 LEU A N 1
ATOM 752 C CA . LEU A 1 102 ? -9.991 -4.935 15.478 1.00 97.19 102 LEU A CA 1
ATOM 753 C C . LEU A 1 102 ? -9.301 -3.630 15.064 1.00 97.19 102 LEU A C 1
ATOM 755 O O . LEU A 1 102 ? -8.584 -3.637 14.067 1.00 97.19 102 LEU A O 1
ATOM 759 N N . GLY A 1 103 ? -9.450 -2.557 15.844 1.00 97.62 103 GLY A N 1
ATOM 760 C CA . GLY A 1 103 ? -8.775 -1.276 15.624 1.00 97.62 103 GLY A CA 1
ATOM 761 C C . GLY A 1 103 ? -7.258 -1.437 15.576 1.00 97.62 103 GLY A C 1
ATOM 762 O O . GLY A 1 103 ? -6.641 -1.130 14.559 1.00 97.62 103 GLY A O 1
ATOM 763 N N . SER A 1 104 ? -6.674 -2.050 16.609 1.00 96.88 104 SER A N 1
ATOM 764 C CA . SER A 1 104 ? -5.230 -2.344 16.651 1.00 96.88 104 SER A CA 1
ATOM 765 C C . SER A 1 104 ? -4.742 -3.206 15.477 1.00 96.88 104 SER A C 1
ATOM 767 O O . SER A 1 104 ? -3.677 -2.946 14.916 1.00 96.88 104 SER A O 1
ATOM 769 N N . LYS A 1 105 ? -5.521 -4.207 15.038 1.00 97.25 105 LYS A N 1
ATOM 770 C CA . LYS A 1 105 ? -5.181 -5.013 13.850 1.00 97.25 105 LYS A CA 1
ATOM 771 C C . LYS A 1 105 ? -5.210 -4.188 12.567 1.00 97.25 105 LYS A C 1
ATOM 773 O O . LYS A 1 105 ? -4.325 -4.341 11.729 1.00 97.25 105 LYS A O 1
ATOM 778 N N . VAL A 1 106 ? -6.220 -3.336 12.399 1.00 97.69 106 VAL A N 1
ATOM 779 C CA . VAL A 1 106 ? -6.345 -2.458 11.229 1.00 97.69 106 VAL A CA 1
ATOM 780 C C . VAL A 1 106 ? -5.180 -1.476 11.174 1.00 97.69 106 VAL A C 1
ATOM 782 O O . VAL A 1 106 ? -4.580 -1.324 10.113 1.00 97.69 106 VAL A O 1
ATOM 785 N N . GLU A 1 107 ? -4.805 -0.875 12.301 1.00 96.88 107 GLU A N 1
ATOM 786 C CA . GLU A 1 107 ? -3.647 0.020 12.392 1.00 96.88 107 GLU A CA 1
ATOM 787 C C . GLU A 1 107 ? -2.338 -0.700 12.047 1.00 96.88 107 GLU A C 1
ATOM 789 O O . GLU A 1 107 ? -1.558 -0.209 11.229 1.00 96.88 107 GLU A O 1
ATOM 794 N N . ALA A 1 108 ? -2.118 -1.905 12.584 1.00 96.44 108 ALA A N 1
ATOM 795 C CA . ALA A 1 108 ? -0.947 -2.714 12.247 1.00 96.44 108 ALA A CA 1
ATOM 796 C C . ALA A 1 108 ? -0.898 -3.060 10.747 1.00 96.44 108 ALA A C 1
ATOM 798 O O . ALA A 1 108 ? 0.151 -2.958 10.103 1.00 96.44 108 ALA A O 1
ATOM 799 N N . HIS A 1 109 ? -2.042 -3.428 10.161 1.00 96.62 109 HIS A N 1
ATOM 800 C CA . HIS A 1 109 ? -2.137 -3.694 8.730 1.00 96.62 109 HIS A CA 1
ATOM 801 C C . HIS A 1 109 ? -1.878 -2.445 7.887 1.00 96.62 109 HIS A C 1
ATOM 803 O O . HIS A 1 109 ? -1.135 -2.542 6.909 1.00 96.62 109 HIS A O 1
ATOM 809 N N . ALA A 1 110 ? -2.428 -1.290 8.267 1.00 97.06 110 ALA A N 1
ATOM 810 C CA . ALA A 1 110 ? -2.216 -0.025 7.571 1.00 97.06 110 ALA A CA 1
ATOM 811 C C . ALA A 1 110 ? -0.730 0.361 7.545 1.00 97.06 110 ALA A C 1
ATOM 813 O O . ALA A 1 110 ? -0.196 0.643 6.471 1.00 97.06 110 ALA A O 1
ATOM 814 N N . SER A 1 111 ? -0.041 0.262 8.687 1.00 96.56 111 SER A N 1
ATOM 815 C CA . SER A 1 111 ? 1.405 0.499 8.780 1.00 96.56 111 SER A CA 1
ATOM 816 C C . SER A 1 111 ? 2.194 -0.459 7.883 1.00 96.56 111 SER A C 1
ATOM 818 O O . SER A 1 111 ? 2.989 -0.017 7.056 1.00 96.56 111 SER A O 1
ATOM 820 N N . SER A 1 112 ? 1.898 -1.764 7.937 1.00 96.75 112 SER A N 1
ATOM 821 C CA . SER A 1 112 ? 2.575 -2.753 7.082 1.00 96.75 112 SER A CA 1
ATOM 822 C C . SER A 1 112 ? 2.334 -2.522 5.584 1.00 96.75 112 SER A C 1
ATOM 824 O O . SER A 1 112 ? 3.197 -2.787 4.747 1.00 96.75 112 SER A O 1
ATOM 826 N N . PHE A 1 113 ? 1.147 -2.031 5.216 1.00 97.00 113 PHE A N 1
ATOM 827 C CA . PHE A 1 113 ? 0.818 -1.717 3.832 1.00 97.00 113 PHE A CA 1
ATOM 828 C C . PHE A 1 113 ? 1.585 -0.485 3.353 1.00 97.00 113 PHE A C 1
ATOM 830 O O . PHE A 1 113 ? 2.095 -0.480 2.234 1.00 97.00 113 PHE A O 1
ATOM 837 N N . GLN A 1 114 ? 1.709 0.531 4.206 1.00 97.06 114 GLN A N 1
ATOM 838 C CA . GLN A 1 114 ? 2.488 1.727 3.917 1.00 97.06 114 GLN A CA 1
ATOM 839 C C . GLN A 1 114 ? 3.973 1.402 3.704 1.00 97.06 114 GLN A C 1
ATOM 841 O O . GLN A 1 114 ? 4.553 1.870 2.724 1.00 97.06 114 GLN A O 1
ATOM 846 N N . GLU A 1 115 ? 4.564 0.556 4.550 1.00 96.31 115 GLU A N 1
ATOM 847 C CA . GLU A 1 115 ? 5.949 0.089 4.396 1.00 96.31 115 GLU A CA 1
ATOM 848 C C . GLU A 1 115 ? 6.158 -0.627 3.053 1.00 96.31 115 GLU A C 1
ATOM 850 O O . GLU A 1 115 ? 7.056 -0.279 2.284 1.00 96.31 115 GLU A O 1
ATOM 855 N N . ARG A 1 116 ? 5.270 -1.568 2.706 1.00 96.75 116 ARG A N 1
ATOM 856 C CA . ARG A 1 116 ? 5.331 -2.278 1.416 1.00 96.75 116 ARG A CA 1
ATOM 857 C C . ARG A 1 116 ? 5.146 -1.341 0.227 1.00 96.75 116 ARG A C 1
ATOM 859 O O . ARG A 1 116 ? 5.813 -1.498 -0.790 1.00 96.75 116 ARG A O 1
ATOM 866 N N . ALA A 1 117 ? 4.249 -0.361 0.325 1.00 97.38 117 ALA A N 1
ATOM 867 C CA . ALA A 1 117 ? 4.047 0.617 -0.739 1.00 97.38 117 ALA A CA 1
ATOM 868 C C . ALA A 1 117 ? 5.319 1.443 -0.988 1.00 97.38 117 ALA A C 1
ATOM 870 O O . ALA A 1 117 ? 5.680 1.697 -2.138 1.00 97.38 117 ALA A O 1
ATOM 871 N N . GLN A 1 118 ? 6.032 1.821 0.074 1.00 95.44 118 GLN A N 1
ATOM 872 C CA . GLN A 1 118 ? 7.312 2.518 -0.035 1.00 95.44 118 GLN A CA 1
ATOM 873 C C . GLN A 1 118 ? 8.404 1.627 -0.633 1.00 95.44 118 GLN A C 1
ATOM 875 O O . GLN A 1 118 ? 9.137 2.078 -1.515 1.00 95.44 118 GLN A O 1
ATOM 880 N N . GLU A 1 119 ? 8.473 0.360 -0.224 1.00 96.81 119 GLU A N 1
ATOM 881 C CA . GLU A 1 119 ? 9.393 -0.617 -0.809 1.00 96.81 119 GLU A CA 1
ATOM 882 C C . GLU A 1 119 ? 9.147 -0.789 -2.314 1.00 96.81 119 GLU A C 1
ATOM 884 O O . GLU A 1 119 ? 10.090 -0.748 -3.105 1.00 96.81 119 GLU A O 1
ATOM 889 N N . LEU A 1 120 ? 7.884 -0.883 -2.739 1.00 97.94 120 LEU A N 1
ATOM 890 C CA . LEU A 1 120 ? 7.523 -0.968 -4.155 1.00 97.94 120 LEU A CA 1
ATOM 891 C C . LEU A 1 120 ? 7.958 0.270 -4.946 1.00 97.94 120 LEU A C 1
ATOM 893 O O . LEU A 1 120 ? 8.449 0.139 -6.069 1.00 97.94 120 LEU A O 1
ATOM 897 N N . LEU A 1 121 ? 7.807 1.472 -4.383 1.00 96.19 121 LEU A N 1
ATOM 898 C CA . LEU A 1 121 ? 8.277 2.703 -5.026 1.00 96.19 121 LEU A CA 1
ATOM 899 C C . LEU A 1 121 ? 9.804 2.727 -5.154 1.00 96.19 121 LEU A C 1
ATOM 901 O O . LEU A 1 121 ? 10.327 3.099 -6.208 1.00 96.19 121 LEU A O 1
ATOM 905 N N . PHE A 1 122 ? 10.515 2.291 -4.115 1.00 94.19 122 PHE A N 1
ATOM 906 C CA . PHE A 1 122 ? 11.969 2.176 -4.136 1.00 94.19 122 PHE A CA 1
ATOM 907 C C . PHE A 1 122 ? 12.443 1.162 -5.186 1.00 94.19 122 PHE A C 1
ATOM 909 O O . PHE A 1 122 ? 13.290 1.488 -6.021 1.00 94.19 122 PHE A O 1
ATOM 916 N N . LEU A 1 123 ? 11.850 -0.035 -5.209 1.00 96.50 123 LEU A N 1
ATOM 917 C CA . LEU A 1 123 ? 12.152 -1.065 -6.205 1.00 96.50 123 LEU A CA 1
ATOM 918 C C . LEU A 1 123 ? 11.868 -0.574 -7.620 1.00 96.50 123 LEU A C 1
ATOM 920 O O . LEU A 1 123 ? 12.698 -0.764 -8.504 1.00 96.50 123 LEU A O 1
ATOM 924 N N . ARG A 1 124 ? 10.741 0.108 -7.840 1.00 95.38 124 ARG A N 1
ATOM 925 C CA . ARG A 1 124 ? 10.414 0.692 -9.144 1.00 95.38 124 ARG A CA 1
ATOM 926 C C . ARG A 1 124 ? 11.469 1.702 -9.594 1.00 95.38 124 ARG A C 1
ATOM 928 O O . ARG A 1 124 ? 11.874 1.672 -10.754 1.00 95.38 124 ARG A O 1
ATOM 935 N N . SER A 1 125 ? 11.918 2.576 -8.694 1.00 93.19 125 SER A N 1
ATOM 936 C CA . SER A 1 125 ? 12.981 3.544 -8.987 1.00 93.19 125 SER A CA 1
ATOM 937 C C . SER A 1 125 ? 14.280 2.835 -9.379 1.00 93.19 125 SER A C 1
ATOM 939 O O . SER A 1 125 ? 14.858 3.121 -10.426 1.00 93.19 125 SER A O 1
ATOM 941 N N . LYS A 1 126 ? 14.680 1.818 -8.606 1.00 94.31 126 LYS A N 1
ATOM 942 C CA . LYS A 1 126 ? 15.877 1.017 -8.885 1.00 94.31 126 LYS A CA 1
ATOM 943 C C . LYS A 1 126 ? 15.780 0.261 -10.211 1.00 94.31 126 LYS A C 1
ATOM 945 O O . LYS A 1 126 ? 16.752 0.222 -10.955 1.00 94.31 126 LYS A O 1
ATOM 950 N N . LEU A 1 127 ? 14.621 -0.319 -10.524 1.00 95.62 127 LEU A N 1
ATOM 951 C CA . LEU A 1 127 ? 14.384 -0.992 -11.803 1.00 95.62 127 LEU A CA 1
ATOM 952 C C . LEU A 1 127 ? 14.465 -0.018 -12.978 1.00 95.62 127 LEU A C 1
ATOM 954 O O . LEU A 1 127 ? 15.069 -0.358 -13.987 1.00 95.62 127 LEU A O 1
ATOM 958 N N . THR A 1 128 ? 13.924 1.192 -12.823 1.00 92.94 128 THR A N 1
ATOM 959 C CA . THR A 1 128 ? 14.014 2.244 -13.848 1.00 92.94 128 THR A CA 1
ATOM 960 C C . THR A 1 128 ? 15.475 2.633 -14.088 1.00 92.94 128 THR A C 1
ATOM 962 O O . THR A 1 128 ? 15.930 2.616 -15.223 1.00 92.94 128 THR A O 1
ATOM 965 N N . ASP A 1 129 ? 16.251 2.885 -13.028 1.00 90.88 129 ASP A N 1
ATOM 966 C CA . ASP A 1 129 ? 17.681 3.211 -13.152 1.00 90.88 129 ASP A CA 1
ATOM 967 C C . ASP A 1 129 ? 18.492 2.068 -13.787 1.00 90.88 129 ASP A C 1
ATOM 969 O O . ASP A 1 129 ? 19.375 2.319 -14.609 1.00 90.88 129 ASP A O 1
ATOM 973 N N . LEU A 1 130 ? 18.184 0.809 -13.456 1.00 89.06 130 LEU A N 1
ATOM 974 C CA . LEU A 1 130 ? 18.816 -0.354 -14.084 1.00 89.06 130 LEU A CA 1
ATOM 975 C C . LEU A 1 130 ? 18.440 -0.493 -15.564 1.00 89.06 130 LEU A C 1
ATOM 977 O O . LEU A 1 130 ? 19.313 -0.779 -16.382 1.00 89.06 130 LEU A O 1
ATOM 981 N N . GLU A 1 131 ? 17.174 -0.278 -15.920 1.00 91.12 131 GLU A N 1
ATOM 982 C CA . GLU A 1 131 ? 16.716 -0.291 -17.312 1.00 91.12 131 GLU A CA 1
ATOM 983 C C . GLU A 1 131 ? 17.388 0.826 -18.116 1.00 91.12 131 GLU A C 1
ATOM 985 O O . GLU A 1 131 ? 17.902 0.573 -19.209 1.00 91.12 131 GLU A O 1
ATOM 990 N N . ASP A 1 132 ? 17.474 2.027 -17.543 1.00 89.50 132 ASP A N 1
ATOM 991 C CA . ASP A 1 132 ? 18.169 3.158 -18.143 1.00 89.50 132 ASP A CA 1
ATOM 992 C C . ASP A 1 132 ? 19.652 2.832 -18.328 1.00 89.50 132 ASP A C 1
ATOM 994 O O . ASP A 1 132 ? 20.158 2.953 -19.439 1.00 89.50 132 ASP A O 1
ATOM 998 N N . ARG A 1 133 ? 20.358 2.337 -17.297 1.00 84.56 133 ARG A N 1
ATOM 999 C CA . ARG A 1 133 ? 21.763 1.880 -17.410 1.00 84.56 133 ARG A CA 1
ATOM 1000 C C . ARG A 1 133 ? 21.954 0.841 -18.496 1.00 84.56 133 ARG A C 1
ATOM 1002 O O . ARG A 1 133 ? 22.877 0.971 -19.289 1.00 84.56 133 ARG A O 1
ATOM 1009 N N . SER A 1 134 ? 21.066 -0.143 -18.564 1.00 85.19 134 SER A N 1
ATOM 1010 C CA . SER A 1 134 ? 21.130 -1.191 -19.577 1.00 85.19 134 SER A CA 1
ATOM 1011 C C . SER A 1 134 ? 20.900 -0.664 -20.997 1.00 85.19 134 SER A C 1
ATOM 1013 O O . SER A 1 134 ? 21.293 -1.332 -21.954 1.00 85.19 134 SER A O 1
ATOM 1015 N N . ARG A 1 135 ? 20.225 0.481 -21.158 1.00 84.56 135 ARG A N 1
ATOM 1016 C CA . ARG A 1 135 ? 19.921 1.088 -22.461 1.00 84.56 135 ARG A CA 1
ATOM 1017 C C . ARG A 1 135 ? 20.799 2.280 -22.823 1.00 84.56 135 ARG A C 1
ATOM 1019 O O . ARG A 1 135 ? 20.756 2.670 -23.984 1.00 84.56 135 ARG A O 1
ATOM 1026 N N . ARG A 1 136 ? 21.587 2.834 -21.896 1.00 86.06 136 ARG A N 1
ATOM 1027 C CA . ARG A 1 136 ? 22.462 4.002 -22.128 1.00 86.06 136 ARG A CA 1
ATOM 1028 C C . ARG A 1 136 ? 23.358 3.836 -23.350 1.00 86.06 136 ARG A C 1
ATOM 1030 O O . ARG A 1 136 ? 23.486 4.768 -24.134 1.00 86.06 136 ARG A O 1
ATOM 1037 N N . ASP A 1 137 ? 23.893 2.637 -23.542 1.00 87.06 137 ASP A N 1
ATOM 1038 C CA . ASP A 1 137 ? 24.818 2.355 -24.641 1.00 87.06 137 ASP A CA 1
ATOM 1039 C C . ASP A 1 137 ? 24.096 1.980 -25.946 1.00 87.06 137 ASP A C 1
ATOM 1041 O O . ASP A 1 137 ? 24.737 1.743 -26.970 1.00 87.06 137 ASP A O 1
ATOM 1045 N N . ASN A 1 138 ? 22.758 1.922 -25.933 1.00 89.44 138 ASN A N 1
ATOM 1046 C CA . ASN A 1 138 ? 21.949 1.542 -27.084 1.00 89.44 138 ASN A CA 1
ATOM 1047 C C . ASN A 1 138 ? 21.427 2.780 -27.824 1.00 89.44 138 ASN A C 1
ATOM 1049 O O . ASN A 1 138 ? 20.496 3.451 -27.379 1.00 89.44 138 ASN A O 1
ATOM 1053 N N . VAL A 1 139 ? 21.962 3.032 -29.016 1.00 87.94 139 VAL A N 1
ATOM 1054 C CA . VAL A 1 139 ? 21.515 4.098 -29.919 1.00 87.94 139 VAL A CA 1
ATOM 1055 C C . VAL A 1 139 ? 20.538 3.533 -30.946 1.00 87.94 139 VAL A C 1
ATOM 1057 O O . VAL A 1 139 ? 20.799 2.499 -31.564 1.00 87.94 139 VAL A O 1
ATOM 1060 N N . ARG A 1 140 ? 19.406 4.217 -31.156 1.00 90.62 140 ARG A N 1
ATOM 1061 C CA . ARG A 1 140 ? 18.366 3.820 -32.116 1.00 90.62 140 ARG A CA 1
ATOM 1062 C C . ARG A 1 140 ? 18.280 4.805 -33.278 1.00 90.62 140 ARG A C 1
ATOM 1064 O O . ARG A 1 140 ? 17.878 5.948 -33.087 1.00 90.62 140 ARG A O 1
ATOM 1071 N N . PHE A 1 141 ? 18.550 4.330 -34.488 1.00 88.38 141 PHE A N 1
ATOM 1072 C CA . PHE A 1 141 ? 18.344 5.079 -35.725 1.00 88.38 141 PHE A CA 1
ATOM 1073 C C . PHE A 1 141 ? 16.995 4.731 -36.354 1.00 88.38 141 PHE A C 1
ATOM 1075 O O . PHE A 1 141 ? 16.599 3.563 -36.425 1.00 88.38 141 PHE A O 1
ATOM 1082 N N . ILE A 1 142 ? 16.279 5.750 -36.821 1.00 88.19 142 ILE A N 1
ATOM 1083 C CA . ILE A 1 142 ? 14.959 5.632 -37.449 1.00 88.19 142 ILE A CA 1
ATOM 1084 C C . ILE A 1 142 ? 15.037 6.306 -38.821 1.00 88.19 142 ILE A C 1
ATOM 1086 O O . ILE A 1 142 ? 15.664 7.351 -38.949 1.00 88.19 142 ILE A O 1
ATOM 1090 N N . GLY A 1 143 ? 14.406 5.711 -39.837 1.00 86.44 143 GLY A N 1
ATOM 1091 C CA . GLY A 1 143 ? 14.304 6.308 -41.175 1.00 86.44 143 GLY A CA 1
ATOM 1092 C C . GLY A 1 143 ? 15.233 5.714 -42.236 1.00 86.44 143 GLY A C 1
ATOM 1093 O O . GLY A 1 143 ? 15.074 6.041 -43.405 1.00 86.44 143 GLY A O 1
ATOM 1094 N N . PHE A 1 144 ? 16.149 4.807 -41.879 1.00 87.50 144 PHE A N 1
ATOM 1095 C CA . PHE A 1 144 ? 16.957 4.086 -42.869 1.00 87.50 144 PHE A CA 1
ATOM 1096 C C . PHE A 1 144 ? 16.109 3.050 -43.624 1.00 87.50 144 PHE A C 1
ATOM 1098 O O . PHE A 1 144 ? 15.643 2.104 -42.980 1.00 87.50 144 PHE A O 1
ATOM 1105 N N . PRO A 1 145 ? 15.938 3.161 -44.957 1.00 85.88 145 PRO A N 1
ATOM 1106 C CA . PRO A 1 145 ? 15.216 2.168 -45.752 1.00 85.88 145 PRO A CA 1
ATOM 1107 C C . PRO A 1 145 ? 15.795 0.770 -45.559 1.00 85.88 145 PRO A C 1
ATOM 1109 O O . PRO A 1 145 ? 16.986 0.619 -45.280 1.00 85.88 145 PRO A O 1
ATOM 1112 N N . GLU A 1 146 ? 14.973 -0.265 -45.686 1.00 85.12 146 GLU A N 1
ATOM 1113 C CA . GLU A 1 146 ? 15.479 -1.634 -45.612 1.00 85.12 146 GLU A CA 1
ATOM 1114 C C . GLU A 1 146 ? 16.433 -1.960 -46.771 1.00 85.12 146 GLU A C 1
ATOM 1116 O O . GLU A 1 146 ? 16.279 -1.460 -47.883 1.00 85.12 146 GLU A O 1
ATOM 1121 N N . ASN A 1 147 ? 17.433 -2.801 -46.489 1.00 83.44 147 ASN A N 1
ATOM 1122 C CA . ASN A 1 147 ? 18.464 -3.271 -47.427 1.00 83.44 147 ASN A CA 1
ATOM 1123 C C . ASN A 1 147 ? 19.469 -2.213 -47.921 1.00 83.44 147 ASN A C 1
ATOM 1125 O O . ASN A 1 147 ? 20.354 -2.550 -48.704 1.00 83.44 147 ASN A O 1
ATOM 1129 N N . ILE A 1 148 ? 19.409 -0.967 -47.435 1.00 83.75 148 ILE A N 1
ATOM 1130 C CA . ILE A 1 148 ? 20.435 0.051 -47.738 1.00 83.75 148 ILE A CA 1
ATOM 1131 C C . ILE A 1 148 ? 21.807 -0.290 -47.130 1.00 83.75 148 ILE A C 1
ATOM 1133 O O . ILE A 1 148 ? 22.835 0.225 -47.556 1.00 83.75 148 ILE A O 1
ATOM 1137 N N . GLU A 1 149 ? 21.822 -1.168 -46.128 1.00 82.12 149 GLU A N 1
ATOM 1138 C CA . GLU A 1 149 ? 23.009 -1.505 -45.342 1.00 82.12 149 GLU A CA 1
ATOM 1139 C C . GLU A 1 149 ? 23.977 -2.450 -46.076 1.00 82.12 149 GLU A C 1
ATOM 1141 O O . GLU A 1 149 ? 25.116 -2.625 -45.642 1.00 82.12 149 GLU A O 1
ATOM 1146 N N . GLY A 1 150 ? 23.539 -3.071 -47.177 1.00 83.50 150 GLY A N 1
ATOM 1147 C CA . GLY A 1 150 ? 24.322 -4.063 -47.912 1.00 83.50 150 GLY A CA 1
ATOM 1148 C C . GLY A 1 150 ? 24.596 -5.325 -47.086 1.00 83.50 150 GLY A C 1
ATOM 1149 O O . GLY A 1 150 ? 23.697 -5.880 -46.460 1.00 83.50 150 GLY A O 1
ATOM 1150 N N . GLU A 1 151 ? 25.846 -5.792 -47.098 1.00 81.94 151 GLU A N 1
ATOM 1151 C CA . GLU A 1 151 ? 26.271 -7.041 -46.446 1.00 81.94 151 GLU A CA 1
ATOM 1152 C C . GLU A 1 151 ? 26.400 -6.916 -44.915 1.00 81.94 151 GLU A C 1
ATOM 1154 O O . GLU A 1 151 ? 26.249 -7.897 -44.189 1.00 81.94 151 GLU A O 1
ATOM 1159 N N . SER A 1 152 ? 26.684 -5.715 -44.394 1.00 85.31 152 SER A N 1
ATOM 1160 C CA . SER A 1 152 ? 26.935 -5.513 -42.964 1.00 85.31 152 SER A CA 1
ATOM 1161 C C . SER A 1 152 ? 26.498 -4.136 -42.475 1.00 85.31 152 SER A C 1
ATOM 1163 O O . SER A 1 152 ? 27.075 -3.111 -42.844 1.00 85.31 152 SER A O 1
ATOM 1165 N N . LEU A 1 153 ? 25.565 -4.134 -41.517 1.00 87.56 153 LEU A N 1
ATOM 1166 C CA . LEU A 1 153 ? 25.133 -2.940 -40.783 1.00 87.56 153 LEU A CA 1
ATOM 1167 C C . LEU A 1 153 ? 26.285 -2.209 -40.078 1.00 87.56 153 LEU A C 1
ATOM 1169 O O . LEU A 1 153 ? 26.206 -0.995 -39.891 1.00 87.56 153 LEU A O 1
ATOM 1173 N N . HIS A 1 154 ? 27.327 -2.937 -39.664 1.00 88.19 154 HIS A N 1
ATOM 1174 C CA . HIS A 1 154 ? 28.496 -2.360 -38.998 1.00 88.19 154 HIS A CA 1
ATOM 1175 C C . HIS A 1 154 ? 29.318 -1.503 -39.965 1.00 88.19 154 HIS A C 1
ATOM 1177 O O . HIS A 1 154 ? 29.662 -0.369 -39.638 1.00 88.19 154 HIS A O 1
ATOM 1183 N N . ARG A 1 155 ? 29.610 -2.030 -41.165 1.00 87.75 155 ARG A N 1
ATOM 1184 C CA . ARG A 1 155 ? 30.357 -1.296 -42.201 1.00 87.75 155 ARG A CA 1
ATOM 1185 C C . ARG A 1 155 ? 29.569 -0.085 -42.681 1.00 87.75 155 ARG A C 1
ATOM 1187 O O . ARG A 1 155 ? 30.107 1.015 -42.697 1.00 87.75 155 ARG A O 1
ATOM 1194 N N . PHE A 1 156 ? 28.281 -0.288 -42.973 1.00 89.25 156 PHE A N 1
ATOM 1195 C CA . PHE A 1 156 ? 27.390 0.786 -43.395 1.00 89.25 156 PHE A CA 1
ATOM 1196 C C . PHE A 1 156 ? 27.443 1.969 -42.425 1.00 89.25 156 PHE A C 1
ATOM 1198 O O . PHE A 1 156 ? 27.758 3.075 -42.850 1.00 89.25 156 PHE A O 1
ATOM 1205 N N . LEU A 1 157 ? 27.242 1.741 -41.120 1.00 87.44 157 LEU A N 1
ATOM 1206 C CA . LEU A 1 157 ? 27.269 2.846 -40.161 1.00 87.44 157 LEU A CA 1
ATOM 1207 C C . LEU A 1 157 ? 28.632 3.461 -39.918 1.00 87.44 157 LEU A C 1
ATOM 1209 O O . LEU A 1 157 ? 28.694 4.677 -39.738 1.00 87.44 157 LEU A O 1
ATOM 1213 N N . ARG A 1 158 ? 29.699 2.661 -39.898 1.00 86.94 158 ARG A N 1
ATOM 1214 C CA . ARG A 1 158 ? 31.058 3.190 -39.749 1.00 86.94 158 ARG A CA 1
ATOM 1215 C C . ARG A 1 158 ? 31.365 4.222 -40.833 1.00 86.94 158 ARG A C 1
ATOM 1217 O O . ARG A 1 158 ? 32.005 5.227 -40.548 1.00 86.94 158 ARG A O 1
ATOM 1224 N N . ASP A 1 159 ? 30.845 4.000 -42.034 1.00 86.69 159 ASP A N 1
ATOM 1225 C CA . ASP A 1 159 ? 31.054 4.883 -43.171 1.00 86.69 159 ASP A CA 1
ATOM 1226 C C . ASP A 1 159 ? 30.024 6.023 -43.218 1.00 86.69 159 ASP A C 1
ATOM 1228 O O . ASP A 1 159 ? 30.366 7.163 -43.537 1.00 86.69 159 ASP A O 1
ATOM 1232 N N . THR A 1 160 ? 28.747 5.749 -42.924 1.00 87.69 160 THR A N 1
ATOM 1233 C CA . THR A 1 160 ? 27.684 6.758 -43.042 1.00 87.69 160 THR A CA 1
ATOM 1234 C C . THR A 1 160 ?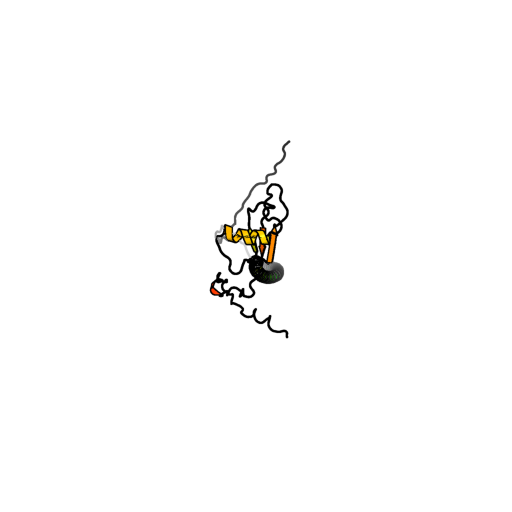 27.632 7.729 -41.880 1.00 87.69 160 THR A C 1
ATOM 1236 O O . THR A 1 160 ? 27.306 8.888 -42.112 1.00 87.69 160 THR A O 1
ATOM 1239 N N . LEU A 1 161 ? 27.924 7.303 -40.647 1.00 86.94 161 LEU A N 1
ATOM 1240 C CA . LEU A 1 161 ? 27.817 8.193 -39.489 1.00 86.94 161 LEU A CA 1
ATOM 1241 C C . LEU A 1 161 ? 28.748 9.404 -39.594 1.00 86.94 161 LEU A C 1
ATOM 1243 O O . LEU A 1 161 ? 28.220 10.508 -39.504 1.00 86.94 161 LEU A O 1
ATOM 1247 N N . PRO A 1 162 ? 30.059 9.257 -39.875 1.00 88.44 162 PRO A N 1
ATOM 1248 C CA . PRO A 1 162 ? 30.941 10.411 -40.051 1.00 88.44 162 PRO A CA 1
ATOM 1249 C C . PRO A 1 162 ? 30.464 11.355 -41.160 1.00 88.44 162 PRO A C 1
ATOM 1251 O O . PRO A 1 162 ? 30.533 12.572 -41.015 1.00 88.44 162 PRO A O 1
ATOM 1254 N N . ARG A 1 163 ? 29.921 10.806 -42.258 1.00 88.50 163 ARG A N 1
ATOM 1255 C CA . ARG A 1 163 ? 29.383 11.603 -43.374 1.00 88.50 163 ARG A CA 1
ATOM 1256 C C . ARG A 1 163 ? 28.117 12.374 -43.004 1.00 88.50 163 ARG A C 1
ATOM 1258 O O . ARG A 1 163 ? 27.937 13.487 -43.481 1.00 88.50 163 ARG A O 1
ATOM 1265 N N . LEU A 1 164 ? 27.238 11.782 -42.195 1.00 87.12 164 LEU A N 1
ATOM 1266 C CA . LEU A 1 164 ? 25.975 12.400 -41.784 1.00 87.12 164 LEU A CA 1
ATOM 1267 C C . LEU A 1 164 ? 26.166 13.423 -40.664 1.00 87.12 164 LEU A C 1
ATOM 1269 O O . LEU A 1 164 ? 25.484 14.442 -40.655 1.00 87.12 164 LEU A O 1
ATOM 1273 N N . THR A 1 165 ? 27.059 13.148 -39.712 1.00 84.81 165 THR A N 1
ATOM 1274 C CA . THR A 1 165 ? 27.281 14.019 -38.551 1.00 84.81 165 THR A CA 1
ATOM 1275 C C . THR A 1 165 ? 28.358 15.072 -38.796 1.00 84.81 165 THR A C 1
ATOM 1277 O O . THR A 1 165 ? 28.397 16.063 -38.074 1.00 84.81 165 THR A O 1
ATOM 1280 N N . GLY A 1 166 ? 29.237 14.869 -39.784 1.00 86.19 166 GLY A N 1
ATOM 1281 C CA . GLY A 1 166 ? 30.419 15.707 -40.001 1.00 86.19 166 GLY A CA 1
ATOM 1282 C C . GLY A 1 166 ? 31.481 15.550 -38.908 1.00 86.19 166 GLY A C 1
ATOM 1283 O O . GLY A 1 166 ? 32.388 16.372 -38.815 1.00 86.19 166 GLY A O 1
ATOM 1284 N N . ILE A 1 167 ? 31.359 14.522 -38.062 1.00 86.31 167 ILE A N 1
ATOM 1285 C CA . ILE A 1 167 ? 32.258 14.269 -36.936 1.00 86.31 167 ILE A CA 1
ATOM 1286 C C . ILE A 1 167 ? 33.257 13.189 -37.341 1.00 86.31 167 ILE A C 1
ATOM 1288 O O . ILE A 1 167 ? 32.874 12.081 -37.724 1.00 86.31 167 ILE A O 1
ATOM 1292 N N . THR A 1 168 ? 34.543 13.496 -37.202 1.00 83.44 168 THR A N 1
ATOM 1293 C CA . THR A 1 168 ? 35.612 12.502 -37.300 1.00 83.44 168 THR A CA 1
ATOM 1294 C C . THR A 1 168 ? 35.762 11.810 -35.949 1.00 83.44 168 THR A C 1
ATOM 1296 O O . THR A 1 168 ? 36.034 12.463 -34.944 1.00 83.44 168 THR A O 1
ATOM 1299 N N . PHE A 1 169 ? 35.565 10.492 -35.913 1.00 80.88 169 PHE A N 1
ATOM 1300 C CA . PHE A 1 169 ? 35.749 9.691 -34.703 1.00 80.88 169 PHE A CA 1
ATOM 1301 C C . PHE A 1 169 ? 37.193 9.170 -34.646 1.00 80.88 169 PHE A C 1
ATOM 1303 O O . PHE A 1 169 ? 37.602 8.395 -35.512 1.00 80.88 169 PHE A O 1
ATOM 1310 N N . GLU A 1 170 ? 37.945 9.602 -33.633 1.00 83.38 170 GLU A N 1
ATOM 1311 C CA . GLU A 1 170 ? 39.312 9.168 -33.314 1.00 83.38 170 GLU A CA 1
ATOM 1312 C C . GLU A 1 170 ? 39.317 8.635 -31.865 1.00 83.38 170 GLU A C 1
ATOM 1314 O O . GLU A 1 170 ? 39.163 9.436 -30.938 1.00 83.38 170 GLU A O 1
ATOM 1319 N N . PRO A 1 171 ? 39.448 7.315 -31.622 1.00 79.69 171 PRO A N 1
ATOM 1320 C CA . PRO A 1 171 ? 39.569 6.217 -32.590 1.00 79.69 171 PRO A CA 1
ATOM 1321 C C . PRO A 1 171 ? 38.272 5.956 -33.389 1.00 79.69 171 PRO A C 1
ATOM 1323 O O . PRO A 1 171 ? 37.205 6.452 -33.014 1.00 79.69 171 PRO A O 1
ATOM 1326 N N . PRO A 1 172 ? 38.337 5.164 -34.483 1.00 79.50 172 PRO A N 1
ATOM 1327 C CA . PRO A 1 172 ? 37.163 4.820 -35.278 1.00 79.50 172 PRO A CA 1
ATOM 1328 C C . PRO A 1 172 ? 36.049 4.220 -34.423 1.00 79.50 172 PRO A C 1
ATOM 1330 O O . PRO A 1 172 ? 36.309 3.425 -33.525 1.00 79.50 172 PRO A O 1
ATOM 1333 N N . LEU A 1 173 ? 34.802 4.566 -34.744 1.00 80.56 173 LEU A N 1
ATOM 1334 C CA . LEU A 1 173 ? 33.637 4.104 -33.998 1.00 80.56 173 LEU A CA 1
ATOM 1335 C C . LEU A 1 173 ? 33.548 2.569 -34.012 1.00 80.56 173 LEU A C 1
ATOM 1337 O O . LEU A 1 173 ? 33.324 1.951 -35.057 1.00 80.56 173 LEU A O 1
ATOM 1341 N N . GLU A 1 174 ? 33.723 1.967 -32.839 1.00 82.75 174 GLU A N 1
ATOM 1342 C CA . GLU A 1 174 ? 33.534 0.539 -32.618 1.00 82.75 174 GLU A CA 1
ATOM 1343 C C . GLU A 1 174 ? 32.112 0.267 -32.131 1.00 82.75 174 GLU A C 1
ATOM 1345 O O . GLU A 1 174 ? 31.526 1.036 -31.369 1.00 82.75 174 GLU A O 1
ATOM 1350 N N . PHE A 1 175 ? 31.547 -0.853 -32.573 1.00 84.19 175 PHE A N 1
ATOM 1351 C CA . PHE A 1 175 ? 30.196 -1.261 -32.210 1.00 84.19 175 PHE A CA 1
ATOM 1352 C C . PHE A 1 175 ? 30.241 -2.676 -31.657 1.00 84.19 175 PHE A C 1
ATOM 1354 O O . PHE A 1 175 ? 30.770 -3.575 -32.312 1.00 84.19 175 PHE A O 1
ATOM 1361 N N . GLN A 1 176 ? 29.611 -2.898 -30.507 1.00 86.38 176 GLN A N 1
ATOM 1362 C CA . GLN A 1 176 ? 29.481 -4.234 -29.938 1.00 86.38 176 GLN A CA 1
ATOM 1363 C C . GLN A 1 176 ? 28.448 -5.059 -30.713 1.00 86.38 176 GLN A C 1
ATOM 1365 O O . GLN A 1 176 ? 28.662 -6.238 -30.990 1.00 86.38 176 GLN A O 1
ATOM 1370 N N . ARG A 1 177 ? 27.304 -4.450 -31.060 1.00 87.94 177 ARG A N 1
ATOM 1371 C CA . ARG A 1 177 ? 26.204 -5.104 -31.792 1.00 87.94 177 ARG A CA 1
ATOM 1372 C C . ARG A 1 177 ? 25.480 -4.107 -32.689 1.00 87.94 177 ARG A C 1
ATOM 1374 O O . ARG A 1 177 ? 25.276 -2.967 -32.287 1.00 87.94 177 ARG A O 1
ATOM 1381 N N . ALA A 1 178 ? 25.014 -4.572 -33.845 1.00 89.69 178 ALA A N 1
ATOM 1382 C CA . ALA A 1 178 ? 24.190 -3.811 -34.780 1.00 89.69 178 ALA A CA 1
ATOM 1383 C C . ALA A 1 178 ? 23.090 -4.694 -35.373 1.00 89.69 178 ALA A C 1
ATOM 1385 O O . ALA A 1 178 ? 23.391 -5.721 -35.979 1.00 89.69 178 ALA A O 1
ATOM 1386 N N . HIS A 1 179 ? 21.820 -4.323 -35.206 1.00 89.69 179 HIS A N 1
ATOM 1387 C CA . HIS A 1 179 ? 20.713 -5.081 -35.798 1.00 89.69 179 HIS A CA 1
ATOM 1388 C C . HIS A 1 179 ? 19.429 -4.259 -35.940 1.00 89.69 179 HIS A C 1
ATOM 1390 O O . HIS A 1 179 ? 19.205 -3.272 -35.237 1.00 89.69 179 HIS A O 1
ATOM 1396 N N . ARG A 1 180 ? 18.547 -4.703 -36.841 1.00 89.00 180 ARG A N 1
ATOM 1397 C CA . ARG A 1 180 ? 17.189 -4.163 -36.985 1.00 89.00 180 ARG A CA 1
ATOM 1398 C C . ARG A 1 180 ? 16.292 -4.675 -35.857 1.00 89.00 180 ARG A C 1
ATOM 1400 O O . ARG A 1 180 ? 16.276 -5.870 -35.567 1.00 89.00 180 ARG A O 1
ATOM 1407 N N . LEU A 1 181 ? 15.524 -3.778 -35.245 1.00 88.44 181 LEU A N 1
ATOM 1408 C CA . LEU A 1 181 ? 14.600 -4.103 -34.164 1.00 88.44 181 LEU A CA 1
ATOM 1409 C C . LEU A 1 181 ? 13.255 -4.621 -34.680 1.00 88.44 181 LEU A C 1
ATOM 1411 O O . LEU A 1 181 ? 12.582 -3.961 -35.473 1.00 88.44 181 LEU A O 1
ATOM 1415 N N . GLY A 1 182 ? 12.811 -5.735 -34.097 1.00 85.50 182 GLY A N 1
ATOM 1416 C CA . GLY A 1 182 ? 11.446 -6.243 -34.215 1.00 85.50 182 GLY A CA 1
ATOM 1417 C C . GLY A 1 182 ? 11.101 -6.901 -35.561 1.00 85.50 182 GLY A C 1
ATOM 1418 O O . GLY A 1 182 ? 11.906 -6.910 -36.500 1.00 85.50 182 GLY A O 1
ATOM 1419 N N . PRO A 1 183 ? 9.897 -7.492 -35.660 1.00 82.00 183 PRO A N 1
ATOM 1420 C CA . PRO A 1 183 ? 9.387 -8.068 -36.900 1.00 82.00 183 PRO A CA 1
ATOM 1421 C C . PRO A 1 183 ? 8.962 -6.973 -37.889 1.00 82.00 183 PRO A C 1
ATOM 1423 O O . PRO A 1 183 ? 8.620 -5.858 -37.486 1.00 82.00 183 PRO A O 1
ATOM 1426 N N . ARG A 1 184 ? 8.959 -7.296 -39.188 1.00 80.00 184 ARG A N 1
ATOM 1427 C CA . ARG A 1 184 ? 8.393 -6.418 -40.225 1.00 80.00 184 ARG A CA 1
ATOM 1428 C C . ARG A 1 184 ? 6.901 -6.219 -39.961 1.00 80.00 184 ARG A C 1
ATOM 1430 O O . ARG A 1 184 ? 6.196 -7.187 -39.676 1.00 80.00 184 ARG A O 1
ATOM 1437 N N . ARG A 1 185 ? 6.430 -4.971 -40.023 1.00 72.25 185 ARG A N 1
ATOM 1438 C CA . ARG A 1 185 ? 5.019 -4.629 -39.807 1.00 72.25 185 ARG A CA 1
ATOM 1439 C C . ARG A 1 185 ? 4.368 -4.271 -41.143 1.00 72.25 185 ARG A C 1
ATOM 1441 O O . ARG A 1 185 ? 4.954 -3.491 -41.890 1.00 72.25 185 ARG A O 1
ATOM 1448 N N . PRO A 1 186 ? 3.161 -4.777 -41.437 1.00 65.12 186 PRO A N 1
ATOM 1449 C CA . PRO A 1 186 ? 2.463 -4.422 -42.667 1.00 65.12 186 PRO A CA 1
ATOM 1450 C C . PRO A 1 186 ? 2.175 -2.913 -42.692 1.00 65.12 186 PRO A C 1
ATOM 1452 O O . PRO A 1 186 ? 1.629 -2.366 -41.734 1.00 65.12 186 PRO A O 1
ATOM 1455 N N . GLY A 1 187 ? 2.583 -2.238 -43.770 1.00 70.69 187 GLY A N 1
ATOM 1456 C CA . GLY A 1 187 ? 2.365 -0.801 -43.989 1.00 70.69 187 GLY A CA 1
ATOM 1457 C C . GLY A 1 187 ? 3.525 0.118 -43.583 1.00 70.69 187 GLY A C 1
ATOM 1458 O O . GLY A 1 187 ? 3.497 1.294 -43.928 1.00 70.69 187 GLY A O 1
ATOM 1459 N N . THR A 1 188 ? 4.560 -0.391 -42.901 1.00 68.25 188 THR A N 1
ATOM 1460 C CA . THR A 1 188 ? 5.816 0.346 -42.655 1.00 68.25 188 THR A CA 1
ATOM 1461 C C . THR A 1 188 ? 7.006 -0.606 -42.706 1.00 68.25 188 THR A C 1
ATOM 1463 O O . THR A 1 188 ? 7.328 -1.289 -41.735 1.00 68.25 188 THR A O 1
ATOM 1466 N N . ASP A 1 189 ? 7.699 -0.610 -43.841 1.00 72.38 189 ASP A N 1
ATOM 1467 C CA . ASP A 1 189 ? 8.841 -1.500 -44.083 1.00 72.38 189 ASP A CA 1
ATOM 1468 C C . ASP A 1 189 ? 10.160 -0.959 -43.510 1.00 72.38 189 ASP A C 1
ATOM 1470 O O . ASP A 1 189 ? 11.218 -1.528 -43.740 1.00 72.38 189 ASP A O 1
ATOM 1474 N N . ILE A 1 190 ? 10.138 0.143 -42.754 1.00 84.56 190 ILE A N 1
ATOM 1475 C CA . ILE A 1 190 ? 11.342 0.753 -42.179 1.00 84.56 190 ILE A CA 1
ATOM 1476 C C . ILE A 1 190 ? 11.482 0.315 -40.723 1.00 84.56 190 ILE A C 1
ATOM 1478 O O . ILE A 1 190 ? 10.928 0.928 -39.806 1.00 84.56 190 ILE A O 1
ATOM 1482 N N . ARG A 1 191 ? 12.255 -0.750 -40.490 1.00 88.12 191 ARG A N 1
ATOM 1483 C CA . ARG A 1 191 ? 12.596 -1.165 -39.125 1.00 88.12 191 ARG A CA 1
ATOM 1484 C C . ARG A 1 191 ? 13.690 -0.273 -38.534 1.00 88.12 191 ARG A C 1
ATOM 1486 O O . ARG A 1 191 ? 14.694 -0.034 -39.209 1.00 88.12 191 ARG A O 1
ATOM 1493 N N . PRO A 1 192 ? 13.545 0.183 -37.277 1.00 89.62 192 PRO A N 1
ATOM 1494 C CA . PRO A 1 192 ? 14.603 0.911 -36.594 1.00 89.62 192 PRO A CA 1
ATOM 1495 C C . PRO A 1 192 ? 15.844 0.046 -36.468 1.00 89.62 192 PRO A C 1
ATOM 1497 O O . PRO A 1 192 ? 15.737 -1.163 -36.257 1.00 89.62 192 PRO A O 1
ATOM 1500 N N . ILE A 1 193 ? 17.005 0.675 -36.522 1.00 89.69 193 ILE A N 1
ATOM 1501 C CA . ILE A 1 193 ? 18.265 -0.014 -36.303 1.00 89.69 193 ILE A CA 1
ATOM 1502 C C . ILE A 1 193 ? 18.778 0.351 -34.915 1.00 89.69 193 ILE A C 1
ATOM 1504 O O . ILE A 1 193 ? 18.819 1.532 -34.572 1.00 89.69 193 ILE A O 1
ATOM 1508 N N . VAL A 1 194 ? 19.135 -0.648 -34.110 1.00 90.38 194 VAL A N 1
ATOM 1509 C CA . VAL A 1 194 ? 19.766 -0.444 -32.805 1.00 90.38 194 VAL A CA 1
ATOM 1510 C C . VAL A 1 194 ? 21.213 -0.885 -32.828 1.00 90.38 194 VAL A C 1
ATOM 1512 O O . VAL A 1 194 ? 21.547 -1.980 -33.290 1.00 90.38 194 VAL A O 1
ATOM 1515 N N . TYR A 1 195 ? 22.043 -0.009 -32.276 1.00 88.19 195 TYR A N 1
ATOM 1516 C CA . TYR A 1 195 ? 23.470 -0.195 -32.105 1.00 88.19 195 TYR A CA 1
ATOM 1517 C C . TYR A 1 195 ? 23.804 -0.125 -30.632 1.00 88.19 195 TYR A C 1
ATOM 1519 O O . TYR A 1 195 ? 23.349 0.782 -29.946 1.00 88.19 195 TYR A O 1
ATOM 1527 N N . SER A 1 196 ? 24.599 -1.081 -30.172 1.00 88.75 196 SER A N 1
ATOM 1528 C CA . SER A 1 196 ? 25.155 -1.089 -28.826 1.00 88.75 196 SER A CA 1
ATOM 1529 C C . SER A 1 196 ? 26.615 -0.666 -28.919 1.00 88.75 196 SER A C 1
ATOM 1531 O O . SER A 1 196 ? 27.400 -1.294 -29.643 1.00 88.75 196 SER A O 1
ATOM 1533 N N . LEU A 1 197 ? 26.951 0.432 -28.250 1.00 84.75 197 LEU A N 1
ATOM 1534 C CA . LEU A 1 197 ? 28.323 0.893 -28.103 1.00 84.75 197 LEU A CA 1
ATOM 1535 C C . LEU A 1 197 ? 29.065 -0.035 -27.131 1.00 84.75 197 LEU A C 1
ATOM 1537 O O . LEU A 1 197 ? 28.456 -0.533 -26.184 1.00 84.75 197 LEU A O 1
ATOM 1541 N N . PRO A 1 198 ? 30.361 -0.300 -27.350 1.00 80.12 198 PRO A N 1
ATOM 1542 C CA . PRO A 1 198 ? 31.157 -1.020 -26.372 1.00 80.12 198 PRO A CA 1
ATOM 1543 C C . PRO A 1 198 ? 31.174 -0.219 -25.067 1.00 80.12 198 PRO A C 1
ATOM 1545 O O . PRO A 1 198 ? 31.585 0.942 -25.047 1.00 80.12 198 PRO A O 1
ATOM 1548 N N . SER A 1 199 ? 30.710 -0.841 -23.981 1.00 68.56 199 SER A N 1
ATOM 1549 C CA . SER A 1 199 ? 30.789 -0.254 -22.643 1.00 68.56 199 SER A CA 1
ATOM 1550 C C . SER A 1 199 ? 32.247 0.090 -22.350 1.00 68.56 199 SER A C 1
ATOM 1552 O O . SER A 1 199 ? 33.093 -0.803 -22.264 1.00 68.56 199 SER A O 1
ATOM 1554 N N . SER A 1 200 ? 32.550 1.380 -22.192 1.00 61.34 200 SER A N 1
ATOM 1555 C CA . SER A 1 200 ? 33.881 1.821 -21.776 1.00 61.34 200 SER A CA 1
ATOM 1556 C C . SER A 1 200 ? 34.239 1.150 -20.443 1.00 61.34 200 SER A C 1
ATOM 1558 O O . SER A 1 200 ? 33.424 1.190 -19.514 1.00 61.34 200 SER A O 1
ATOM 1560 N N . PRO A 1 201 ? 35.446 0.570 -20.288 1.00 54.22 201 PRO A N 1
ATOM 1561 C CA . PRO A 1 201 ? 35.895 0.031 -19.002 1.00 54.22 201 PRO A CA 1
ATOM 1562 C C . PRO A 1 201 ? 36.042 1.124 -17.927 1.00 54.22 201 PRO A C 1
ATOM 1564 O O . PRO A 1 201 ? 36.197 0.809 -16.751 1.00 54.22 201 PRO A O 1
ATOM 1567 N N . TYR A 1 202 ? 35.958 2.402 -18.322 1.00 44.03 202 TYR A N 1
ATOM 1568 C CA . TYR A 1 202 ? 36.056 3.579 -17.461 1.00 44.03 202 TYR A CA 1
ATOM 1569 C C . TYR A 1 202 ? 34.741 4.341 -17.304 1.00 44.03 202 TYR A C 1
ATOM 1571 O O . TYR A 1 202 ? 34.764 5.506 -16.903 1.00 44.03 202 TYR A O 1
ATOM 1579 N N . THR A 1 203 ? 33.588 3.727 -17.584 1.00 51.34 203 THR A N 1
ATOM 1580 C CA . THR A 1 203 ? 32.324 4.287 -17.095 1.00 51.34 203 THR A CA 1
ATOM 1581 C C . THR A 1 203 ? 32.295 4.110 -15.581 1.00 51.34 203 THR A C 1
ATOM 1583 O O . THR A 1 203 ? 31.665 3.199 -15.045 1.00 51.34 203 THR A O 1
ATOM 1586 N N . SER A 1 204 ? 33.018 4.983 -14.874 1.00 45.91 204 SER A N 1
ATOM 1587 C CA . SER A 1 204 ? 32.788 5.246 -13.465 1.00 45.91 204 SER A CA 1
ATOM 1588 C C . SER A 1 204 ? 31.277 5.389 -13.299 1.00 45.91 204 SER A C 1
ATOM 1590 O O . SER A 1 204 ? 30.658 6.092 -14.112 1.00 45.91 204 SER A O 1
ATOM 1592 N N . PRO A 1 205 ? 30.649 4.727 -12.308 1.00 50.62 205 PRO A N 1
ATOM 1593 C CA . PRO A 1 205 ? 29.258 5.018 -12.005 1.00 50.62 205 PRO A CA 1
ATOM 1594 C C . PRO A 1 205 ? 29.145 6.543 -11.912 1.00 50.62 205 PRO A C 1
ATOM 1596 O O . PRO A 1 205 ? 30.033 7.152 -11.304 1.00 50.62 205 PRO A O 1
ATOM 1599 N N . PRO A 1 206 ? 28.149 7.177 -12.566 1.00 48.47 206 PRO A N 1
ATOM 1600 C CA . PRO A 1 206 ? 27.979 8.618 -12.450 1.00 48.47 206 PRO A CA 1
ATOM 1601 C C . PRO A 1 206 ? 28.076 8.949 -10.967 1.00 48.47 206 PRO A C 1
ATOM 1603 O O . PRO A 1 206 ? 27.408 8.296 -10.160 1.00 48.47 206 PRO A O 1
ATOM 1606 N N . THR A 1 207 ? 28.976 9.863 -10.602 1.00 43.62 207 THR A N 1
ATOM 1607 C CA . THR A 1 207 ? 29.115 10.320 -9.224 1.00 43.62 207 THR A CA 1
ATOM 1608 C C . THR A 1 207 ? 27.800 10.988 -8.862 1.00 43.62 207 THR A C 1
ATOM 1610 O O . THR A 1 207 ? 27.604 12.178 -9.100 1.00 43.62 207 THR A O 1
ATOM 1613 N N . TYR A 1 208 ? 26.858 10.193 -8.360 1.00 41.97 208 TYR A N 1
ATOM 1614 C CA . TYR A 1 208 ? 25.645 10.666 -7.733 1.00 41.97 208 TYR A CA 1
ATOM 1615 C C . TYR A 1 208 ? 26.104 11.329 -6.443 1.00 41.97 208 TYR A C 1
ATOM 1617 O O . TYR A 1 208 ? 26.217 10.692 -5.401 1.00 41.97 208 TYR A O 1
ATOM 1625 N N . THR A 1 209 ? 26.430 12.616 -6.517 1.00 41.12 209 THR A N 1
ATOM 1626 C CA . THR A 1 209 ? 26.389 13.440 -5.321 1.00 41.12 209 THR A CA 1
ATOM 1627 C C . THR A 1 209 ? 24.938 13.401 -4.857 1.00 41.12 209 THR A C 1
ATOM 1629 O O . THR A 1 209 ? 24.039 13.780 -5.612 1.00 41.12 209 THR A O 1
ATOM 1632 N N . GLU A 1 210 ? 24.702 12.932 -3.633 1.00 40.56 210 GLU A N 1
ATOM 1633 C CA . GLU A 1 210 ? 23.383 12.816 -2.984 1.00 40.56 210 GLU A CA 1
ATOM 1634 C C . GLU A 1 210 ? 22.552 14.125 -3.003 1.00 40.56 210 GLU A C 1
ATOM 1636 O O . GLU A 1 210 ? 21.376 14.130 -2.654 1.00 40.56 210 GLU A O 1
ATOM 1641 N N . SER A 1 211 ? 23.124 15.243 -3.463 1.00 40.31 211 SER A N 1
ATOM 1642 C CA . SER A 1 211 ? 22.532 16.581 -3.505 1.00 40.31 211 SER A CA 1
ATOM 1643 C C . SER A 1 211 ? 21.394 16.790 -4.511 1.00 40.31 211 SER A C 1
ATOM 1645 O O . SER A 1 211 ? 20.652 17.757 -4.358 1.00 40.31 211 SER A O 1
ATOM 1647 N N . THR A 1 212 ? 21.212 15.930 -5.523 1.00 38.38 212 THR A N 1
ATOM 1648 C CA . THR A 1 212 ? 20.127 16.105 -6.522 1.00 38.38 212 THR A CA 1
ATOM 1649 C C . THR A 1 212 ? 18.897 15.230 -6.272 1.00 38.38 212 THR A C 1
ATOM 1651 O O . THR A 1 212 ? 17.872 15.418 -6.925 1.00 38.38 212 THR A O 1
ATOM 1654 N N . TYR A 1 213 ? 18.940 14.339 -5.274 1.00 40.09 213 TYR A N 1
ATOM 1655 C CA . TYR A 1 213 ? 17.783 13.561 -4.822 1.00 40.09 213 TYR A CA 1
ATOM 1656 C C . TYR A 1 213 ? 17.270 14.070 -3.468 1.00 40.09 213 TYR A C 1
ATOM 1658 O O . TYR A 1 213 ? 17.133 13.330 -2.502 1.00 40.09 213 TYR A O 1
ATOM 1666 N N . THR A 1 214 ? 16.949 15.358 -3.382 1.00 43.19 214 THR A N 1
ATOM 1667 C CA . THR A 1 214 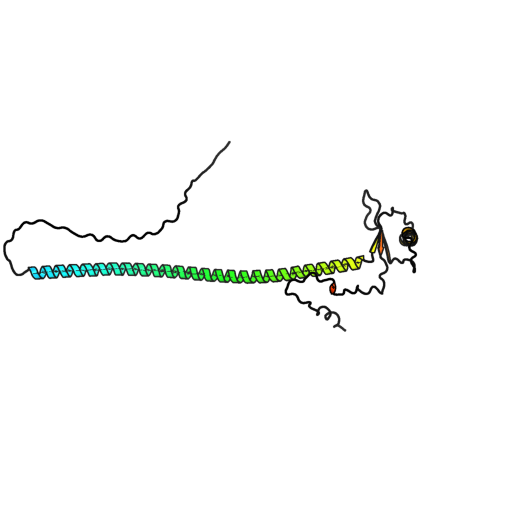? 16.118 15.895 -2.296 1.00 43.19 214 THR A CA 1
ATOM 1668 C C . THR A 1 214 ? 14.726 16.207 -2.830 1.00 43.19 214 THR A C 1
ATOM 1670 O O . THR A 1 214 ? 14.224 17.323 -2.751 1.00 43.19 214 THR A O 1
ATOM 1673 N N . ARG A 1 215 ? 14.031 15.184 -3.347 1.00 44.69 215 ARG A N 1
ATOM 1674 C CA . ARG A 1 215 ? 12.569 15.214 -3.243 1.00 44.69 215 ARG A CA 1
ATOM 1675 C C . ARG A 1 215 ? 12.284 14.964 -1.766 1.00 44.69 215 ARG A C 1
ATOM 1677 O O . ARG A 1 215 ? 12.497 13.853 -1.293 1.00 44.69 215 ARG A O 1
ATOM 1684 N N . SER A 1 216 ? 11.935 16.035 -1.054 1.00 46.53 216 SER A N 1
ATOM 1685 C CA . SER A 1 216 ? 11.728 16.083 0.396 1.00 46.53 216 SER A CA 1
ATOM 1686 C C . SER A 1 216 ? 11.123 14.782 0.921 1.00 46.53 216 SER A C 1
ATOM 1688 O O . SER A 1 216 ? 9.966 14.464 0.626 1.00 46.53 216 SER A O 1
ATOM 1690 N N . LEU A 1 217 ? 11.921 14.026 1.676 1.00 50.69 217 LEU A N 1
ATOM 1691 C CA . LEU A 1 217 ? 11.421 12.896 2.443 1.00 50.69 217 LEU A CA 1
ATOM 1692 C C . LEU A 1 217 ? 10.360 13.428 3.425 1.00 50.69 217 LEU A C 1
ATO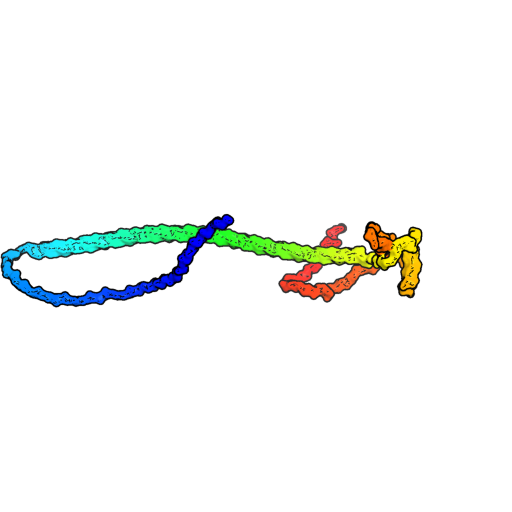M 1694 O O . LEU A 1 217 ? 10.582 14.479 4.034 1.00 50.69 217 LEU A O 1
ATOM 1698 N N . PRO A 1 218 ? 9.207 12.753 3.575 1.00 46.69 218 PRO A N 1
ATOM 1699 C CA . PRO A 1 218 ? 8.224 13.099 4.594 1.00 46.69 218 PRO A CA 1
ATOM 1700 C C . PRO A 1 218 ? 8.884 13.158 5.977 1.00 46.69 218 PRO A C 1
ATOM 1702 O O . PRO A 1 218 ? 9.765 12.348 6.279 1.00 46.69 218 PRO A O 1
ATOM 1705 N N . ALA A 1 219 ? 8.463 14.114 6.809 1.00 38.00 219 ALA A N 1
ATOM 1706 C CA . ALA A 1 219 ? 9.008 14.317 8.149 1.00 38.00 219 ALA A CA 1
ATOM 1707 C C . ALA A 1 219 ? 9.018 12.993 8.942 1.00 38.00 219 ALA A C 1
ATOM 1709 O O . ALA A 1 219 ? 7.965 12.403 9.170 1.00 38.00 219 ALA A O 1
ATOM 1710 N N . GLY A 1 220 ? 10.214 12.520 9.317 1.00 47.75 220 GLY A N 1
ATOM 1711 C CA . GLY A 1 220 ? 10.416 11.287 10.092 1.00 47.75 220 GLY A CA 1
ATOM 1712 C C . GLY A 1 220 ? 11.428 10.285 9.518 1.00 47.75 220 GLY A C 1
ATOM 1713 O O . GLY A 1 220 ? 11.780 9.337 10.210 1.00 47.75 220 GLY A O 1
ATOM 1714 N N . TRP A 1 221 ? 11.930 10.482 8.294 1.00 45.06 221 TRP A N 1
ATOM 1715 C CA . TRP A 1 221 ? 12.882 9.559 7.657 1.00 45.06 221 TRP A CA 1
ATOM 1716 C C . TRP A 1 221 ? 14.323 10.080 7.727 1.00 45.06 221 TRP A C 1
ATOM 1718 O O . TRP A 1 221 ? 14.627 11.135 7.173 1.00 45.06 221 TRP A O 1
ATOM 1728 N N . THR A 1 222 ? 15.226 9.328 8.364 1.00 54.94 222 THR A N 1
ATOM 1729 C CA . THR A 1 222 ? 16.680 9.548 8.282 1.00 54.94 222 THR A CA 1
ATOM 1730 C C . THR A 1 222 ? 17.311 8.598 7.260 1.00 54.94 222 THR A C 1
ATOM 1732 O O . THR A 1 222 ? 16.856 7.471 7.065 1.00 54.94 222 THR A O 1
ATOM 1735 N N . HIS A 1 223 ? 18.357 9.065 6.572 1.00 47.88 223 HIS A N 1
ATOM 1736 C CA . HIS A 1 223 ? 19.161 8.253 5.654 1.00 47.88 223 HIS A CA 1
ATOM 1737 C C . HIS A 1 223 ? 19.797 7.093 6.437 1.00 47.88 223 HIS A C 1
ATOM 1739 O O . HIS A 1 223 ? 20.651 7.318 7.292 1.00 47.88 223 HIS A O 1
ATOM 1745 N N . ASN A 1 224 ? 19.390 5.848 6.177 1.00 44.31 224 ASN A N 1
ATOM 1746 C CA . ASN A 1 224 ? 20.039 4.688 6.784 1.00 44.31 224 ASN A CA 1
ATOM 1747 C C . ASN A 1 224 ? 21.279 4.311 5.959 1.00 44.31 224 ASN A C 1
ATOM 1749 O O . ASN A 1 224 ? 21.193 3.574 4.977 1.00 44.31 224 ASN A O 1
ATOM 1753 N N . SER A 1 225 ? 22.443 4.817 6.365 1.00 48.09 225 SER A N 1
ATOM 1754 C CA . SER A 1 225 ? 23.742 4.626 5.699 1.00 48.09 225 SER A CA 1
ATOM 1755 C C . SER A 1 225 ? 24.297 3.187 5.750 1.00 48.09 225 SER A C 1
ATOM 1757 O O . SER A 1 225 ? 25.433 2.953 5.346 1.00 48.09 225 SER A O 1
ATOM 1759 N N . ASN A 1 226 ? 23.536 2.198 6.234 1.00 42.44 226 ASN A N 1
ATOM 1760 C CA . ASN A 1 226 ? 24.034 0.833 6.454 1.00 42.44 226 ASN A CA 1
ATOM 1761 C C . ASN A 1 226 ? 23.900 -0.128 5.260 1.00 42.44 226 ASN A C 1
ATOM 1763 O O . ASN A 1 226 ? 24.415 -1.244 5.326 1.00 42.44 226 ASN A O 1
ATOM 1767 N N . ILE A 1 227 ? 23.285 0.277 4.144 1.00 44.47 227 ILE A N 1
ATOM 1768 C CA . ILE A 1 227 ? 23.124 -0.613 2.975 1.00 44.47 227 ILE A CA 1
ATOM 1769 C C . ILE A 1 227 ? 24.474 -0.907 2.279 1.00 44.47 227 ILE A C 1
ATOM 1771 O O . ILE A 1 227 ? 24.615 -1.925 1.605 1.00 44.47 227 ILE A O 1
ATOM 1775 N N . GLY A 1 228 ? 25.513 -0.096 2.514 1.00 39.56 228 GLY A N 1
ATOM 1776 C CA . GLY A 1 228 ? 26.858 -0.320 1.966 1.00 39.56 228 GLY A CA 1
ATOM 1777 C C . GLY A 1 228 ? 27.679 -1.427 2.646 1.00 39.56 228 GLY A C 1
ATOM 1778 O O . GLY A 1 228 ? 28.648 -1.899 2.058 1.00 39.56 228 GLY A O 1
ATOM 1779 N N . ARG A 1 229 ? 27.320 -1.876 3.860 1.00 41.88 229 ARG A N 1
ATOM 1780 C CA . ARG A 1 229 ? 28.165 -2.802 4.649 1.00 41.88 229 ARG A CA 1
ATOM 1781 C C . ARG A 1 229 ? 27.823 -4.291 4.460 1.00 41.88 229 ARG A C 1
ATOM 1783 O O . ARG A 1 229 ? 28.573 -5.147 4.911 1.00 41.88 229 ARG A O 1
ATOM 1790 N N . LEU A 1 230 ? 26.737 -4.617 3.754 1.00 41.88 230 LEU A N 1
ATOM 1791 C CA . LEU A 1 230 ? 26.295 -6.004 3.518 1.00 41.88 230 LEU A CA 1
ATOM 1792 C C . LEU A 1 230 ? 26.956 -6.694 2.307 1.00 41.88 230 LEU A C 1
ATOM 1794 O O . LEU A 1 230 ? 26.699 -7.869 2.074 1.00 41.88 230 LEU A O 1
ATOM 1798 N N . LEU A 1 231 ? 27.825 -6.004 1.556 1.00 41.34 231 LEU A N 1
ATOM 1799 C CA . LEU A 1 231 ? 28.495 -6.551 0.362 1.00 41.34 231 LEU A CA 1
ATOM 1800 C C . LEU A 1 231 ? 30.018 -6.757 0.513 1.00 41.34 231 LEU A C 1
ATOM 1802 O O . LEU A 1 231 ? 30.685 -7.028 -0.480 1.00 41.34 231 LEU A O 1
ATOM 1806 N N . GLN A 1 232 ? 30.584 -6.663 1.724 1.00 42.97 232 GLN A N 1
ATOM 1807 C CA . GLN A 1 232 ? 32.034 -6.842 1.961 1.00 42.97 232 GLN A CA 1
ATOM 1808 C C . GLN A 1 232 ? 32.395 -7.872 3.048 1.00 42.97 232 GLN A C 1
ATOM 1810 O O . GLN A 1 232 ? 33.489 -7.833 3.598 1.00 42.97 232 GLN A O 1
ATOM 1815 N N . GLY A 1 233 ? 31.513 -8.825 3.352 1.00 39.53 233 GLY A N 1
ATOM 1816 C CA . GLY A 1 233 ? 31.789 -9.868 4.346 1.00 39.53 233 GLY A CA 1
ATOM 1817 C C . GLY A 1 233 ? 31.421 -11.259 3.852 1.00 39.53 233 GLY A C 1
ATOM 1818 O O . GLY A 1 233 ? 30.411 -11.793 4.289 1.00 39.53 233 GLY A O 1
ATOM 1819 N N . ASN A 1 234 ? 32.201 -11.799 2.915 1.00 39.53 234 ASN A N 1
ATOM 1820 C CA . ASN A 1 234 ? 32.384 -13.241 2.710 1.00 39.53 234 ASN A CA 1
ATOM 1821 C C . ASN A 1 234 ? 33.599 -13.463 1.789 1.00 39.53 234 ASN A C 1
ATOM 1823 O O . ASN A 1 234 ? 33.460 -13.629 0.576 1.00 39.53 234 ASN A O 1
ATOM 1827 N N . GLN A 1 235 ? 34.787 -13.423 2.391 1.00 38.66 235 GLN A N 1
ATOM 1828 C CA . GLN A 1 235 ? 35.960 -14.209 2.004 1.00 38.66 235 GLN A CA 1
ATOM 1829 C C . GLN A 1 235 ? 36.584 -14.760 3.281 1.00 38.66 235 GLN A C 1
ATOM 1831 O O . GLN A 1 235 ? 36.606 -14.000 4.276 1.00 38.66 235 GLN A O 1
#

Secondary structure (DSSP, 8-state):
------------------------------------------SSTTHHHHHHHHHHHHHHHHHHHHHHHHHHHHHHHHHHHHHHHHHHHHHHHHHHHHHHHHHHHHHHHHHHHHHHHHHHHHHHHHHHHHHHHHHTTEEEE--PPTTTTTT-HHHHHHHHHHHHH-PPPSS----SEEEE-S--BTTB----EEEEPP--TT-------GGG--S-PPTT----GGGGGGGS---

InterPro domains:
  IPR004244 Transposase, L1 [PTHR11505] (75-184)

Radius of gyration: 53.17 Å; chains: 1; bounding box: 123×40×129 Å

Foldseek 3Di:
DDDDDDDDDDDDDDDDDDDDDDDDDDDDDDDDDDDDDDDDDPDDPVVVVVVVVVVVVVVVVVVVVVVVVVVVVVVVVVVVVVVVVVVVVVVVVVVVVVVVVVVVVVVVVVVVVVVVVVVVVVVVVVVVVVVCVVCVQKDKAWDDAPCPCPPDVQVSCLPVVCVVVVDDDVVRFDWPDKDFDDDQDPPDRTTIIMTGGPDDPPPDPPPPPVVVPPPPDPPPDDPPPCPVPPPPPDD

pLDDT: mean 72.85, std 23.87, range [31.95, 98.19]